Protein AF-A0A520QJ78-F1 (afdb_monomer_lite)

Structure (mmCIF, N/CA/C/O backbone):
data_AF-A0A520QJ78-F1
#
_entry.id   AF-A0A520QJ78-F1
#
loop_
_atom_site.group_PDB
_atom_site.id
_atom_site.type_symbol
_atom_site.label_atom_id
_atom_site.label_alt_id
_atom_site.label_comp_id
_atom_site.label_asym_id
_atom_site.label_entity_id
_atom_site.label_seq_id
_atom_site.pdbx_PDB_ins_code
_atom_site.Cartn_x
_atom_site.Cartn_y
_atom_site.Cartn_z
_atom_site.occupancy
_atom_site.B_iso_or_equiv
_atom_site.auth_seq_id
_atom_site.auth_comp_id
_atom_site.auth_asym_id
_atom_site.auth_atom_id
_atom_site.pdbx_PDB_model_num
ATOM 1 N N . MET A 1 1 ? -40.237 -23.560 -38.918 1.00 36.75 1 MET A N 1
ATOM 2 C CA . MET A 1 1 ? -39.916 -22.245 -39.509 1.00 36.75 1 MET A CA 1
ATOM 3 C C . MET A 1 1 ? -40.246 -21.184 -38.476 1.00 36.75 1 MET A C 1
ATOM 5 O O . MET A 1 1 ? -41.307 -21.293 -37.881 1.00 36.75 1 MET A O 1
ATOM 9 N N . ILE A 1 2 ? -39.342 -20.212 -38.318 1.00 28.98 2 ILE A N 1
ATOM 10 C CA . ILE A 1 2 ? -39.455 -18.980 -37.512 1.00 28.98 2 ILE A CA 1
ATOM 11 C C . ILE A 1 2 ? -39.058 -19.123 -36.024 1.00 28.98 2 ILE A C 1
ATOM 13 O O . ILE A 1 2 ? -39.818 -19.569 -35.174 1.00 28.98 2 ILE A O 1
ATOM 17 N N . GLU A 1 3 ? -37.779 -18.784 -35.818 1.00 28.28 3 GLU A N 1
ATOM 18 C CA . GLU A 1 3 ? -37.092 -18.083 -34.716 1.00 28.28 3 GLU A CA 1
ATOM 19 C C . GLU A 1 3 ? -37.481 -18.315 -33.246 1.00 28.28 3 GLU A C 1
ATOM 21 O O . GLU A 1 3 ? -38.513 -17.872 -32.750 1.00 28.28 3 GLU A O 1
ATOM 26 N N . ARG A 1 4 ? -36.521 -18.875 -32.494 1.00 26.67 4 ARG A N 1
ATOM 27 C CA . ARG A 1 4 ? -36.410 -18.705 -31.042 1.00 26.67 4 ARG A CA 1
ATOM 28 C C . ARG A 1 4 ? -35.629 -17.419 -30.754 1.00 26.67 4 ARG A C 1
ATOM 30 O O . ARG A 1 4 ? -34.429 -17.365 -31.000 1.00 26.67 4 ARG A O 1
ATOM 37 N N . ARG A 1 5 ? -36.300 -16.415 -30.190 1.00 30.53 5 ARG A N 1
ATOM 38 C CA . ARG A 1 5 ? -35.683 -15.349 -29.390 1.00 30.53 5 ARG A CA 1
ATOM 39 C C . ARG A 1 5 ? -36.179 -15.520 -27.960 1.00 30.53 5 ARG A C 1
ATOM 41 O O . ARG A 1 5 ? -37.375 -15.412 -27.721 1.00 30.53 5 ARG A O 1
ATOM 48 N N . SER A 1 6 ? -35.268 -15.785 -27.031 1.00 28.33 6 SER A N 1
ATOM 49 C CA . SER A 1 6 ? -35.512 -15.604 -25.603 1.00 28.33 6 SER A CA 1
ATOM 50 C C . SER A 1 6 ? -34.353 -14.794 -25.052 1.00 28.33 6 SER A C 1
ATOM 52 O O . SER A 1 6 ? -33.195 -15.160 -25.235 1.00 28.33 6 SER A O 1
ATOM 54 N N . TRP A 1 7 ? -34.700 -13.663 -24.452 1.00 25.91 7 TRP A N 1
ATOM 55 C CA . TRP A 1 7 ? -33.808 -12.769 -23.737 1.00 25.91 7 TRP A CA 1
ATOM 56 C C . TRP A 1 7 ? -33.704 -13.273 -22.301 1.00 25.91 7 TRP A C 1
ATOM 58 O O . TRP A 1 7 ? -34.734 -13.482 -21.664 1.00 25.91 7 TRP A O 1
ATOM 68 N N . VAL A 1 8 ? -32.485 -13.436 -21.795 1.00 26.31 8 VAL A N 1
ATOM 69 C CA . VAL A 1 8 ? -32.195 -13.407 -20.359 1.00 26.31 8 VAL A CA 1
ATOM 70 C C . VAL A 1 8 ? -30.942 -12.560 -20.187 1.00 26.31 8 VAL A C 1
ATOM 72 O O . VAL A 1 8 ? -29.909 -12.822 -20.798 1.00 26.31 8 VAL A O 1
ATOM 75 N N . PHE A 1 9 ? -31.116 -11.493 -19.414 1.00 27.61 9 PHE A N 1
ATOM 76 C CA . PHE A 1 9 ? -30.096 -10.576 -18.931 1.00 27.61 9 PHE A CA 1
ATOM 77 C C . PHE A 1 9 ? -29.108 -11.311 -18.025 1.00 27.61 9 PHE A C 1
ATOM 79 O O . PHE A 1 9 ? -29.516 -12.087 -17.165 1.00 27.61 9 PHE A O 1
ATOM 86 N N . GLY A 1 10 ? -27.822 -11.013 -18.186 1.00 25.02 10 GLY A N 1
ATOM 87 C CA . GLY A 1 10 ? -26.785 -11.465 -17.272 1.00 25.02 10 GLY A CA 1
ATOM 88 C C . GLY A 1 10 ? -25.401 -11.260 -17.858 1.00 25.02 10 GLY A C 1
ATOM 89 O O . GLY A 1 10 ? -24.851 -12.189 -18.436 1.00 25.02 10 GLY A O 1
ATOM 90 N N . LEU A 1 11 ? -24.837 -10.060 -17.705 1.00 24.30 11 LEU A N 1
ATOM 91 C CA . LEU A 1 11 ? -23.389 -9.926 -17.576 1.00 24.30 11 LEU A CA 1
ATOM 92 C C . LEU A 1 11 ? -23.035 -8.619 -16.858 1.00 24.30 11 LEU A C 1
ATOM 94 O O . LEU A 1 11 ? -23.183 -7.531 -17.403 1.00 24.30 11 LEU A O 1
ATOM 98 N N . VAL A 1 12 ? -22.667 -8.804 -15.591 1.00 25.50 12 VAL A N 1
ATOM 99 C CA . VAL A 1 12 ? -21.581 -8.164 -14.838 1.00 25.50 12 VAL A CA 1
ATOM 100 C C . VAL A 1 12 ? -21.182 -6.754 -15.283 1.00 25.50 12 VAL A C 1
ATOM 102 O O . VAL A 1 12 ? -20.551 -6.545 -16.317 1.00 25.50 12 VAL A O 1
ATOM 105 N N . VAL A 1 13 ? -21.485 -5.805 -14.398 1.00 26.72 13 VAL A N 1
ATOM 106 C CA . VAL A 1 13 ? -20.797 -4.521 -14.274 1.00 26.72 13 VAL A CA 1
ATOM 107 C C . VAL A 1 13 ? -19.330 -4.821 -13.965 1.00 26.72 13 VAL A C 1
ATOM 109 O O . VAL A 1 13 ? -19.003 -5.200 -12.847 1.00 26.72 13 VAL A O 1
ATOM 112 N N . ALA A 1 14 ? -18.456 -4.694 -14.960 1.00 26.34 14 ALA A N 1
ATOM 113 C CA . ALA A 1 14 ? -17.029 -4.543 -14.726 1.00 26.34 14 ALA A CA 1
ATOM 114 C C . ALA A 1 14 ? -16.722 -3.051 -14.830 1.00 26.34 14 ALA A C 1
ATOM 116 O O . ALA A 1 14 ? -16.877 -2.437 -15.888 1.00 26.34 14 ALA A O 1
ATOM 117 N N . ALA A 1 15 ? -16.373 -2.476 -13.683 1.00 25.72 15 ALA A N 1
ATOM 118 C CA . ALA A 1 15 ? -15.842 -1.137 -13.571 1.00 25.72 15 ALA A CA 1
ATOM 119 C C . ALA A 1 15 ? -14.654 -0.977 -14.528 1.00 25.72 15 ALA A C 1
ATOM 121 O O . ALA A 1 15 ? -13.772 -1.833 -14.607 1.00 25.72 15 ALA A O 1
ATOM 122 N N . PHE A 1 16 ? -14.655 0.133 -15.260 1.00 23.56 16 PHE A N 1
ATOM 123 C CA . PHE A 1 16 ? -13.482 0.632 -15.957 1.00 23.56 16 PHE A CA 1
ATOM 124 C C . PHE A 1 16 ? -12.423 0.985 -14.905 1.00 23.56 16 PHE A C 1
ATOM 126 O O . PHE A 1 16 ? -12.397 2.103 -14.398 1.00 23.56 16 PHE A O 1
ATOM 133 N N . ILE A 1 17 ? -11.557 0.030 -14.574 1.00 26.69 17 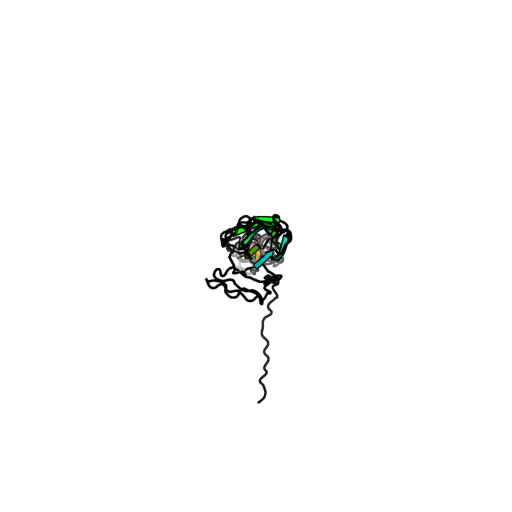ILE A N 1
ATOM 134 C CA . ILE A 1 17 ? -10.225 0.345 -14.070 1.00 26.69 17 ILE A CA 1
ATOM 135 C C . ILE A 1 17 ? -9.419 0.702 -15.311 1.00 26.69 17 ILE A C 1
ATOM 137 O O . ILE A 1 17 ? -9.192 -0.129 -16.192 1.00 26.69 17 ILE A O 1
ATOM 141 N N . ALA A 1 18 ? -9.065 1.977 -15.415 1.00 27.73 18 ALA A N 1
ATOM 142 C CA . ALA A 1 18 ? -8.103 2.457 -16.384 1.00 27.73 18 ALA A CA 1
ATOM 143 C C . ALA A 1 18 ? -6.725 1.888 -16.017 1.00 27.73 18 ALA A C 1
ATOM 145 O O . ALA A 1 18 ? -5.926 2.560 -15.376 1.00 27.73 18 ALA A O 1
ATOM 146 N N . SER A 1 19 ? -6.440 0.646 -16.417 1.00 26.83 19 SER A N 1
ATOM 147 C CA . SER A 1 19 ? -5.058 0.199 -16.540 1.00 26.83 19 SER A CA 1
ATOM 148 C C . SER A 1 19 ? -4.513 0.816 -17.823 1.00 26.83 19 SER A C 1
ATOM 150 O O . SER A 1 19 ? -4.773 0.374 -18.945 1.00 26.83 19 SER A O 1
ATOM 152 N N . ALA A 1 20 ? -3.797 1.923 -17.657 1.00 27.30 20 ALA A N 1
ATOM 153 C CA . ALA A 1 20 ? -2.951 2.472 -18.696 1.00 27.30 20 ALA A CA 1
ATOM 154 C C . ALA A 1 20 ? -1.787 1.499 -18.928 1.00 27.30 20 ALA A C 1
ATOM 156 O O . ALA A 1 20 ? -0.664 1.735 -18.509 1.00 27.30 20 ALA A O 1
ATOM 157 N N . THR A 1 21 ? -2.058 0.387 -19.607 1.00 29.70 21 THR A N 1
ATOM 158 C CA . THR A 1 21 ? -1.017 -0.274 -20.384 1.00 29.70 21 THR A CA 1
ATOM 159 C C . THR A 1 21 ? -0.762 0.630 -21.588 1.00 29.70 21 THR A C 1
ATOM 161 O O . THR A 1 21 ? -1.683 0.867 -22.377 1.00 29.70 21 THR A O 1
ATOM 164 N N . PRO A 1 22 ? 0.447 1.174 -21.798 1.00 27.56 22 PRO A N 1
ATOM 165 C CA . PRO A 1 22 ? 0.778 1.713 -23.098 1.00 27.56 22 PRO A CA 1
ATOM 166 C C . PRO A 1 22 ? 1.041 0.528 -24.037 1.00 27.56 22 PRO A C 1
ATOM 168 O O . PRO A 1 22 ? 2.168 0.267 -24.441 1.00 27.56 22 PRO A O 1
ATOM 171 N N . THR A 1 23 ? -0.008 -0.192 -24.449 1.00 36.78 23 THR A N 1
ATOM 172 C CA . THR A 1 23 ? 0.045 -0.918 -25.721 1.00 36.78 23 THR A CA 1
ATOM 173 C C . THR A 1 23 ? -0.047 0.111 -26.840 1.00 36.78 23 THR A C 1
ATOM 175 O O . THR A 1 23 ? -1.118 0.372 -27.386 1.00 36.78 23 THR A O 1
ATOM 178 N N . ALA A 1 24 ? 1.091 0.712 -27.178 1.00 23.58 24 ALA A N 1
ATOM 179 C CA . ALA A 1 24 ? 1.281 1.421 -28.433 1.00 23.58 24 ALA A CA 1
ATOM 180 C C . ALA A 1 24 ? 2.096 0.526 -29.375 1.00 23.58 24 ALA A C 1
ATOM 182 O O . ALA A 1 24 ? 3.286 0.716 -29.591 1.00 23.58 24 ALA A O 1
ATOM 183 N N . SER A 1 25 ? 1.421 -0.472 -29.943 1.00 33.56 25 SER A N 1
ATOM 184 C CA . SER A 1 25 ? 1.812 -1.063 -31.220 1.00 33.56 25 SER A CA 1
ATOM 185 C C . SER A 1 25 ? 0.994 -0.370 -32.301 1.00 33.56 25 SER A C 1
ATOM 187 O O . SER A 1 25 ? -0.231 -0.493 -32.307 1.00 33.56 25 SER A O 1
ATOM 189 N N . LEU A 1 26 ? 1.656 0.354 -33.211 1.00 21.81 26 LEU A N 1
ATOM 190 C CA . LEU A 1 26 ? 1.165 0.510 -34.578 1.00 21.81 26 LEU A CA 1
ATOM 191 C C . LEU A 1 26 ? 2.298 0.853 -35.566 1.00 21.81 26 LEU A C 1
ATOM 193 O O . LEU A 1 26 ? 2.758 1.983 -35.664 1.00 21.81 26 LEU A O 1
ATOM 197 N N . ALA A 1 27 ? 2.669 -0.185 -36.314 1.00 25.83 27 ALA A N 1
ATOM 198 C CA . ALA A 1 27 ? 2.974 -0.227 -37.743 1.00 25.83 27 ALA A CA 1
ATOM 199 C C . ALA A 1 27 ? 3.947 0.797 -38.364 1.00 25.83 27 ALA A C 1
ATOM 201 O O . ALA A 1 27 ? 3.576 1.919 -38.706 1.00 25.83 27 ALA A O 1
ATOM 202 N N . GLN A 1 28 ? 5.072 0.265 -38.850 1.00 25.53 28 GLN A N 1
ATOM 203 C CA . GLN A 1 28 ? 5.339 0.390 -40.280 1.00 25.53 28 GLN A CA 1
ATOM 204 C C . GLN A 1 28 ? 5.409 -1.005 -40.911 1.00 25.53 28 GLN A C 1
ATOM 206 O O . GLN A 1 28 ? 6.212 -1.846 -40.523 1.00 25.53 28 GLN A O 1
ATOM 211 N N . SER A 1 29 ? 4.523 -1.273 -41.872 1.00 28.12 29 SER A N 1
ATOM 212 C CA . SER A 1 29 ? 4.606 -2.454 -42.727 1.00 28.12 29 SER A CA 1
ATOM 213 C C . SER A 1 29 ? 5.701 -2.224 -43.767 1.00 28.12 29 SER A C 1
ATOM 215 O O . SER A 1 29 ? 5.441 -1.678 -44.840 1.00 28.12 29 SER A O 1
ATOM 217 N N . VAL A 1 30 ? 6.921 -2.632 -43.447 1.00 29.23 30 VAL A N 1
ATOM 218 C CA . VAL A 1 30 ? 7.934 -2.959 -44.452 1.00 29.23 30 VAL A CA 1
ATOM 219 C C . VAL A 1 30 ? 7.995 -4.487 -44.478 1.00 29.23 30 VAL A C 1
ATOM 221 O O . VAL A 1 30 ? 7.950 -5.089 -43.404 1.00 29.23 30 VAL A O 1
ATOM 224 N N . PRO A 1 31 ? 7.992 -5.149 -45.651 1.00 28.36 31 PRO A N 1
ATOM 225 C CA . PRO A 1 31 ? 8.142 -6.598 -45.694 1.00 28.36 31 PRO A CA 1
ATOM 226 C C . PRO A 1 31 ? 9.392 -6.981 -44.901 1.00 28.36 31 PRO A C 1
ATOM 228 O O . PRO A 1 31 ? 10.478 -6.483 -45.193 1.00 28.36 31 PRO A O 1
ATOM 231 N N . ALA A 1 32 ? 9.210 -7.813 -43.874 1.00 27.91 32 ALA A N 1
ATOM 232 C CA . ALA A 1 32 ? 10.300 -8.349 -43.079 1.00 27.91 32 ALA A CA 1
ATOM 233 C C . ALA A 1 32 ? 11.321 -8.987 -44.028 1.00 27.91 32 ALA A C 1
ATOM 235 O O . ALA A 1 32 ? 10.997 -9.900 -44.791 1.00 27.91 32 ALA A O 1
ATOM 236 N N . LEU A 1 33 ? 12.538 -8.453 -44.025 1.00 34.72 33 LEU A N 1
ATOM 237 C CA . LEU A 1 33 ? 13.668 -9.031 -44.733 1.00 34.72 33 LEU A CA 1
ATOM 238 C C . LEU A 1 33 ? 14.246 -10.117 -43.818 1.00 34.72 33 LEU A C 1
ATOM 240 O O . LEU A 1 33 ? 15.169 -9.861 -43.058 1.00 34.72 33 LEU A O 1
ATOM 244 N N . GLU A 1 34 ? 13.653 -11.315 -43.841 1.00 26.22 34 GLU A N 1
ATOM 245 C CA . GLU A 1 34 ? 14.169 -12.467 -43.089 1.00 26.22 34 GLU A CA 1
ATOM 246 C C . GLU A 1 34 ? 15.575 -12.833 -43.589 1.00 26.22 34 GLU A C 1
ATOM 248 O O . GLU A 1 34 ? 15.762 -13.189 -44.758 1.00 26.22 34 GLU A O 1
ATOM 253 N N . ARG A 1 35 ? 16.572 -12.797 -42.697 1.00 30.31 35 ARG A N 1
ATOM 254 C CA . ARG A 1 35 ? 17.915 -13.307 -42.981 1.00 30.31 35 ARG A CA 1
ATOM 255 C C . ARG A 1 35 ? 18.032 -14.737 -42.464 1.00 30.31 35 ARG A C 1
ATOM 257 O O . ARG A 1 35 ? 18.569 -14.992 -41.391 1.00 30.31 35 ARG A O 1
ATOM 264 N N . THR A 1 36 ? 17.604 -15.719 -43.256 1.00 26.70 36 THR A N 1
ATOM 265 C CA . THR A 1 36 ? 18.068 -17.095 -43.018 1.00 26.70 36 THR A CA 1
ATOM 266 C C . THR A 1 36 ? 19.574 -17.119 -43.271 1.00 26.70 36 THR A C 1
ATOM 268 O O . THR A 1 36 ? 20.000 -16.688 -44.335 1.00 26.70 36 THR A O 1
ATOM 271 N N . ALA A 1 37 ? 20.379 -17.572 -42.304 1.00 29.97 37 ALA A N 1
ATOM 272 C CA . ALA A 1 37 ? 21.846 -17.612 -42.355 1.00 29.97 37 ALA A CA 1
ATOM 273 C C . ALA A 1 37 ? 22.409 -17.931 -43.763 1.00 29.97 37 ALA A C 1
ATOM 275 O O . ALA A 1 37 ? 22.485 -19.088 -44.176 1.00 29.97 37 ALA A O 1
ATOM 276 N N . GLY A 1 38 ? 22.776 -16.886 -44.509 1.00 34.12 38 GLY A N 1
ATOM 277 C CA . GLY A 1 38 ? 23.138 -16.972 -45.921 1.00 34.12 38 GLY A CA 1
ATOM 278 C C . GLY A 1 38 ? 22.863 -15.655 -46.650 1.00 34.12 38 GLY A C 1
ATOM 279 O O . GLY A 1 38 ? 21.941 -14.928 -46.306 1.00 34.12 38 GLY A O 1
ATOM 280 N N . ALA A 1 39 ? 23.716 -15.342 -47.623 1.00 35.62 39 ALA A N 1
ATOM 281 C CA . ALA A 1 39 ? 23.692 -14.165 -48.493 1.00 35.62 39 ALA A CA 1
ATOM 282 C C . ALA A 1 39 ? 22.291 -13.594 -48.803 1.00 35.62 39 ALA A C 1
ATOM 284 O O . ALA A 1 39 ? 21.414 -14.310 -49.286 1.00 35.62 39 ALA A O 1
ATOM 285 N N . CYS A 1 40 ? 22.111 -12.284 -48.614 1.00 37.31 40 CYS A N 1
ATOM 286 C CA . CYS A 1 40 ? 20.869 -11.591 -48.941 1.00 37.31 40 CYS A CA 1
ATOM 287 C C . CYS A 1 40 ? 20.747 -11.438 -50.471 1.00 37.31 40 CYS A C 1
ATOM 289 O O . CYS A 1 40 ? 21.434 -10.628 -51.080 1.00 37.31 40 CYS A O 1
ATOM 291 N N . THR A 1 41 ? 19.917 -12.257 -51.125 1.00 36.88 41 THR A N 1
ATOM 292 C CA . THR A 1 41 ? 19.794 -12.294 -52.601 1.00 36.88 41 THR A CA 1
ATOM 293 C C . THR A 1 41 ? 18.647 -11.449 -53.174 1.00 36.88 41 THR A C 1
ATOM 295 O O . THR A 1 41 ? 18.482 -11.409 -54.391 1.00 36.88 41 THR A O 1
ATOM 298 N N . SER A 1 42 ? 17.842 -10.778 -52.340 1.00 39.81 42 SER A N 1
ATOM 299 C CA . SER A 1 42 ? 16.621 -10.070 -52.779 1.00 39.81 42 SER A CA 1
ATOM 300 C C . SER A 1 42 ? 16.361 -8.721 -52.095 1.00 39.81 42 SER A C 1
ATOM 302 O O . SER A 1 42 ? 15.248 -8.211 -52.149 1.00 39.81 42 SER A O 1
ATOM 304 N N . CYS A 1 43 ? 17.370 -8.123 -51.465 1.00 44.50 43 CYS A N 1
ATOM 305 C CA . CYS A 1 43 ? 17.266 -6.842 -50.749 1.00 44.50 43 CYS A CA 1
ATOM 306 C C . CYS A 1 43 ? 17.461 -5.601 -51.650 1.00 44.50 43 CYS A C 1
ATOM 308 O O . CYS A 1 43 ? 17.522 -4.477 -51.158 1.00 44.50 43 CYS A O 1
ATOM 310 N N . ALA A 1 44 ? 17.554 -5.779 -52.972 1.00 42.19 44 ALA A N 1
ATOM 311 C CA . ALA A 1 44 ? 17.692 -4.679 -53.920 1.00 42.19 44 ALA A CA 1
ATOM 312 C C . ALA A 1 44 ? 16.303 -4.138 -54.340 1.00 42.19 44 ALA A C 1
ATOM 314 O O . ALA A 1 44 ? 15.481 -4.924 -54.815 1.00 42.19 44 ALA A O 1
ATOM 315 N N . PRO A 1 45 ? 16.027 -2.825 -54.202 1.00 43.09 45 PRO A N 1
ATOM 316 C CA . PRO A 1 45 ? 14.811 -2.205 -54.732 1.00 43.09 45 PRO A CA 1
ATOM 317 C C . PRO A 1 45 ? 14.682 -2.385 -56.253 1.00 43.09 45 PRO A C 1
ATOM 319 O O . PRO A 1 45 ? 15.687 -2.574 -56.943 1.00 43.09 45 PRO A O 1
ATOM 322 N N . ASP A 1 46 ? 13.468 -2.244 -56.799 1.00 41.34 46 ASP A N 1
ATOM 323 C CA . ASP A 1 46 ? 13.236 -2.273 -58.251 1.00 41.34 46 ASP A CA 1
ATOM 324 C C . ASP A 1 46 ? 14.194 -1.307 -58.980 1.00 41.34 46 ASP A C 1
ATOM 326 O O . ASP A 1 46 ? 14.165 -0.092 -58.774 1.00 41.34 46 ASP A O 1
ATOM 330 N N . GLY A 1 47 ? 15.071 -1.856 -59.831 1.00 41.66 47 GLY A N 1
ATOM 331 C CA . GLY A 1 47 ? 16.105 -1.104 -60.558 1.00 41.66 47 GLY A CA 1
ATOM 332 C C . GLY A 1 47 ? 17.526 -1.173 -59.975 1.00 41.66 47 GLY A C 1
ATOM 333 O O . GLY A 1 47 ? 18.428 -0.554 -60.542 1.00 41.66 47 GLY A O 1
ATOM 334 N N . TRP A 1 48 ? 17.746 -1.933 -58.899 1.00 43.12 48 TRP A N 1
ATOM 335 C CA . TRP A 1 48 ? 19.058 -2.180 -58.288 1.00 43.12 48 TRP A CA 1
ATOM 336 C C . TRP A 1 48 ? 19.450 -3.663 -58.409 1.00 43.12 48 TRP A C 1
ATOM 338 O O . TRP A 1 48 ? 18.593 -4.544 -58.423 1.00 43.12 48 TRP A O 1
ATOM 348 N N . THR A 1 49 ? 20.748 -3.965 -58.509 1.00 47.28 49 THR A N 1
ATOM 349 C CA . THR A 1 49 ? 21.259 -5.338 -58.690 1.00 47.28 49 THR A CA 1
ATOM 350 C C . THR A 1 49 ? 22.348 -5.682 -57.686 1.00 47.28 49 THR A C 1
ATOM 352 O O . THR A 1 49 ? 23.279 -4.903 -57.509 1.00 47.28 49 THR A O 1
ATOM 355 N N . ILE A 1 50 ? 22.284 -6.875 -57.095 1.00 47.50 50 ILE A N 1
ATOM 356 C CA . ILE A 1 50 ? 23.328 -7.411 -56.211 1.00 47.50 50 ILE A CA 1
ATOM 357 C C . ILE A 1 50 ? 24.475 -7.976 -57.069 1.00 47.50 50 ILE A C 1
ATOM 359 O O . ILE A 1 50 ? 24.252 -8.809 -57.948 1.00 47.50 50 ILE A O 1
ATOM 363 N N . SER A 1 51 ? 25.702 -7.507 -56.857 1.00 40.00 51 SER A N 1
ATOM 364 C CA . SER A 1 51 ? 26.893 -7.828 -57.648 1.00 40.00 51 SER A CA 1
ATOM 365 C C . SER A 1 51 ? 27.611 -9.059 -57.088 1.00 40.00 51 SER A C 1
ATOM 367 O O . SER A 1 51 ? 28.418 -8.966 -56.174 1.00 40.00 51 SER A O 1
ATOM 369 N N . THR A 1 52 ? 27.418 -10.225 -57.695 1.00 40.66 52 THR A N 1
ATOM 370 C CA . THR A 1 52 ? 28.233 -11.421 -57.404 1.00 40.66 52 THR A CA 1
ATOM 371 C C . THR A 1 52 ? 29.711 -11.212 -57.799 1.00 40.66 52 THR A C 1
ATOM 373 O O . THR A 1 52 ? 29.949 -10.608 -58.848 1.00 40.66 52 THR A O 1
ATOM 376 N N . PRO A 1 53 ? 30.715 -11.740 -57.062 1.00 39.78 53 PRO A N 1
ATOM 377 C CA . PRO A 1 53 ? 30.627 -12.827 -56.083 1.00 39.78 53 PRO A CA 1
ATOM 378 C C . PRO A 1 53 ? 30.490 -12.378 -54.622 1.00 39.78 53 PRO A C 1
ATOM 380 O O . PRO A 1 53 ? 30.392 -13.245 -53.762 1.00 39.78 53 PRO A O 1
ATOM 383 N N . SER A 1 54 ? 30.476 -11.072 -54.339 1.00 37.56 54 SER A N 1
ATOM 384 C CA . SER A 1 54 ? 30.187 -10.576 -52.993 1.00 37.56 54 SER A CA 1
ATOM 385 C C . SER A 1 54 ? 28.702 -10.201 -52.910 1.00 37.56 54 SER A C 1
ATOM 387 O O . SER A 1 54 ? 28.303 -9.220 -53.532 1.00 37.56 54 SER A O 1
ATOM 389 N N . PRO A 1 55 ? 27.854 -10.960 -52.195 1.00 39.34 55 PRO A N 1
ATOM 390 C CA . PRO A 1 55 ? 26.422 -10.663 -52.067 1.00 39.34 55 PRO A CA 1
ATOM 391 C C . PRO A 1 55 ? 26.117 -9.307 -51.400 1.00 39.34 55 PRO A C 1
ATOM 393 O O . PRO A 1 55 ? 24.953 -8.942 -51.273 1.00 39.34 55 PRO A O 1
ATOM 396 N N . ASP A 1 56 ? 27.151 -8.544 -51.044 1.00 39.72 56 ASP A N 1
ATOM 397 C CA . ASP A 1 56 ? 27.073 -7.315 -50.265 1.00 39.72 56 ASP A CA 1
ATOM 398 C C . ASP A 1 56 ? 27.222 -6.040 -51.122 1.00 39.72 56 ASP A C 1
ATOM 400 O O . ASP A 1 56 ? 27.198 -4.923 -50.607 1.00 39.72 56 ASP A O 1
ATOM 404 N N . VAL A 1 57 ? 27.353 -6.168 -52.450 1.00 37.47 57 VAL A N 1
ATOM 405 C CA . VAL A 1 57 ? 27.452 -5.019 -53.368 1.00 37.47 57 VAL A CA 1
ATOM 406 C C . VAL A 1 57 ? 26.115 -4.791 -54.073 1.00 37.47 57 VAL A C 1
ATOM 408 O O . VAL A 1 57 ? 25.799 -5.488 -55.031 1.00 37.47 57 VAL A O 1
ATOM 411 N N . ILE A 1 58 ? 25.334 -3.791 -53.661 1.00 39.44 58 ILE A N 1
ATOM 412 C CA . ILE A 1 58 ? 24.111 -3.379 -54.372 1.00 39.44 58 ILE A CA 1
ATOM 413 C C . ILE A 1 58 ? 24.448 -2.230 -55.336 1.00 39.44 58 ILE A C 1
ATOM 415 O O . ILE A 1 58 ? 24.869 -1.150 -54.930 1.00 39.44 58 ILE A O 1
ATOM 419 N N . VAL A 1 59 ? 24.289 -2.476 -56.638 1.00 37.47 59 VAL A N 1
ATOM 420 C CA . VAL A 1 59 ? 24.601 -1.550 -57.735 1.00 37.47 59 VAL A CA 1
ATOM 421 C C . VAL A 1 59 ? 23.307 -0.957 -58.290 1.00 37.47 59 VAL A C 1
ATOM 423 O O . VAL A 1 59 ? 22.438 -1.689 -58.758 1.00 37.47 59 VAL A O 1
ATOM 426 N N . GLY A 1 60 ? 23.189 0.369 -58.289 1.00 37.62 60 GLY A N 1
ATOM 427 C CA . GLY A 1 60 ? 22.080 1.092 -58.910 1.00 37.62 60 GLY A CA 1
ATOM 428 C C . GLY A 1 60 ? 22.336 2.598 -58.964 1.00 37.62 60 GLY A C 1
ATOM 429 O O . GLY A 1 60 ? 23.283 3.102 -58.366 1.00 37.62 60 GLY A O 1
ATOM 430 N N . ASN A 1 61 ? 21.512 3.315 -59.731 1.00 35.09 61 ASN A N 1
ATOM 431 C CA . ASN A 1 61 ? 21.593 4.767 -59.900 1.00 35.09 61 ASN A CA 1
ATOM 432 C C . ASN A 1 61 ? 20.290 5.411 -59.397 1.00 35.09 61 ASN A C 1
ATOM 434 O O . ASN A 1 61 ? 19.263 5.302 -60.065 1.00 35.09 61 ASN A O 1
ATOM 438 N N . GLY A 1 62 ? 20.329 6.109 -58.256 1.00 36.22 62 GLY A N 1
ATOM 439 C CA . GLY A 1 62 ? 19.197 6.896 -57.746 1.00 36.22 62 GLY A CA 1
ATOM 440 C C . GLY A 1 62 ? 19.223 7.128 -56.225 1.00 36.22 62 GLY A C 1
ATOM 441 O O . GLY A 1 62 ? 20.030 6.515 -55.532 1.00 36.22 62 GLY A O 1
ATOM 442 N N . PRO A 1 63 ? 18.376 8.028 -55.689 1.00 37.91 63 PRO A N 1
ATOM 443 C CA . PRO A 1 63 ? 18.158 8.163 -54.248 1.00 37.91 63 PRO A CA 1
ATOM 444 C C . PRO A 1 63 ? 17.373 6.958 -53.697 1.00 37.91 63 PRO A C 1
ATOM 446 O O . PRO A 1 63 ? 16.392 6.531 -54.304 1.00 37.91 63 PRO A O 1
ATOM 449 N N . TRP A 1 64 ? 17.797 6.422 -52.549 1.00 41.12 64 TRP A N 1
ATOM 450 C CA . TRP A 1 64 ? 17.102 5.330 -51.858 1.00 41.12 64 TRP A CA 1
ATOM 451 C C . TRP A 1 64 ? 15.738 5.815 -51.329 1.00 41.12 64 TRP A C 1
ATOM 453 O O . TRP A 1 64 ? 15.676 6.914 -50.768 1.00 41.12 64 TRP A O 1
ATOM 463 N N . PRO A 1 65 ? 14.639 5.055 -51.487 1.00 41.06 65 PRO A N 1
ATOM 464 C CA . PRO A 1 65 ? 13.357 5.420 -50.896 1.00 41.06 65 PRO A CA 1
ATOM 465 C C . PRO A 1 65 ? 13.446 5.234 -49.374 1.00 41.06 65 PRO A C 1
ATOM 467 O O . PRO A 1 65 ? 13.520 4.113 -48.882 1.00 41.06 65 PRO A O 1
ATOM 470 N N . GLY A 1 66 ? 13.518 6.338 -48.628 1.00 37.72 66 GLY A N 1
ATOM 471 C CA . GLY A 1 66 ? 13.584 6.314 -47.165 1.00 37.72 66 GLY A CA 1
ATOM 472 C C . GLY A 1 66 ? 12.374 5.613 -46.534 1.00 37.72 66 GLY A C 1
ATOM 473 O O . GLY A 1 66 ? 11.243 5.799 -46.980 1.00 37.72 66 GLY A O 1
ATOM 474 N N . GLY A 1 67 ? 12.628 4.816 -45.493 1.00 37.03 67 GLY A N 1
ATOM 475 C CA . GLY A 1 67 ? 11.619 4.250 -44.588 1.00 37.03 67 GLY A CA 1
ATOM 476 C C . GLY A 1 67 ? 11.571 5.009 -43.256 1.00 37.03 67 GLY A C 1
ATOM 477 O O . GLY A 1 67 ? 12.490 5.767 -42.940 1.00 37.03 67 GLY A O 1
ATOM 478 N N . THR A 1 68 ? 10.501 4.829 -42.479 1.00 34.56 68 THR A N 1
ATOM 479 C CA . THR A 1 68 ? 10.342 5.412 -41.135 1.00 34.56 68 THR A CA 1
ATOM 480 C C . THR A 1 68 ? 10.654 4.344 -40.093 1.00 34.56 68 THR A C 1
ATOM 482 O O . THR A 1 68 ? 9.961 3.340 -39.997 1.00 34.56 68 THR A O 1
ATOM 485 N N . TRP A 1 69 ? 11.683 4.559 -39.283 1.00 38.56 69 TRP A N 1
ATOM 486 C CA . TRP A 1 69 ? 12.114 3.573 -38.294 1.00 38.56 69 TRP A CA 1
ATOM 487 C C . TRP A 1 69 ? 11.597 3.941 -36.907 1.00 38.56 69 TRP A C 1
ATOM 489 O O . TRP A 1 69 ? 11.748 5.083 -36.468 1.00 38.56 69 TRP A O 1
ATOM 499 N N . VAL A 1 70 ? 10.999 2.966 -36.223 1.00 36.28 70 VAL A N 1
ATOM 500 C CA . VAL A 1 70 ? 10.660 3.051 -34.799 1.00 36.28 70 VAL A CA 1
ATOM 501 C C . VAL A 1 70 ? 11.653 2.165 -34.059 1.00 36.28 70 VAL A C 1
ATOM 503 O O . VAL A 1 70 ? 11.682 0.958 -34.286 1.00 36.28 70 VAL A O 1
ATOM 506 N N . VAL A 1 71 ? 12.482 2.768 -33.207 1.00 40.22 71 VAL A N 1
ATOM 507 C CA . VAL A 1 71 ? 13.352 2.028 -32.287 1.00 40.22 71 VAL A CA 1
ATOM 508 C C . VAL A 1 71 ? 12.523 1.755 -31.039 1.00 40.22 71 VAL A C 1
ATOM 510 O O . VAL A 1 71 ? 12.239 2.676 -30.274 1.00 40.22 71 VAL A O 1
ATOM 513 N N . SER A 1 72 ? 12.078 0.512 -30.872 1.00 42.09 72 SER A N 1
ATOM 514 C CA . SER A 1 72 ? 11.344 0.068 -29.688 1.00 42.09 72 SER A CA 1
ATOM 515 C C . SER A 1 72 ? 12.088 -1.083 -29.022 1.00 42.09 72 SER A C 1
ATOM 517 O O . SER A 1 72 ? 11.825 -2.243 -29.331 1.00 42.09 72 SER A O 1
ATOM 519 N N . ASP A 1 73 ? 13.010 -0.763 -28.124 1.00 44.03 73 ASP A N 1
ATOM 520 C CA . ASP A 1 73 ? 13.208 -1.574 -26.926 1.00 44.03 73 ASP A CA 1
ATOM 521 C C . ASP A 1 73 ? 13.968 -0.759 -25.877 1.00 44.03 73 ASP A C 1
ATOM 523 O O . ASP A 1 73 ? 14.973 -0.125 -26.193 1.00 44.03 73 ASP A O 1
ATOM 527 N N . LEU A 1 74 ? 13.455 -0.751 -24.650 1.00 46.84 74 LEU A N 1
ATOM 528 C CA . LEU A 1 74 ? 14.195 -0.330 -23.458 1.00 46.84 74 LEU A CA 1
ATOM 529 C C . LEU A 1 74 ? 14.732 -1.554 -22.698 1.00 46.84 74 LEU A C 1
ATOM 531 O O . LEU A 1 74 ? 15.580 -1.389 -21.826 1.00 46.84 74 LEU A O 1
ATOM 535 N N . ALA A 1 75 ? 14.313 -2.770 -23.077 1.00 39.78 75 ALA A N 1
ATOM 536 C CA . ALA A 1 75 ? 14.628 -4.017 -22.398 1.00 39.78 75 ALA A CA 1
ATOM 537 C C . ALA A 1 75 ? 15.262 -5.033 -23.369 1.00 39.78 75 ALA A C 1
ATOM 539 O O . ALA A 1 75 ? 14.602 -5.867 -23.977 1.00 39.78 75 ALA A O 1
ATOM 540 N N . GLY A 1 76 ? 16.588 -4.947 -23.492 1.00 44.12 76 GLY A N 1
ATOM 541 C CA . GLY A 1 76 ? 17.486 -6.072 -23.781 1.00 44.12 76 GLY A CA 1
ATOM 542 C C . GLY A 1 76 ? 17.112 -7.056 -24.899 1.00 44.12 76 GLY A C 1
ATOM 543 O O . GLY A 1 76 ? 16.528 -8.108 -24.652 1.00 44.12 76 GLY A O 1
ATOM 544 N N . GLY A 1 77 ? 17.648 -6.830 -26.099 1.00 34.25 77 GLY A N 1
ATOM 545 C CA . GLY A 1 77 ? 17.887 -7.902 -27.068 1.00 34.25 77 GLY A CA 1
ATOM 546 C C . GLY A 1 77 ? 18.081 -7.401 -28.501 1.00 34.25 77 GLY A C 1
ATOM 547 O O . GLY A 1 77 ? 17.389 -6.467 -28.904 1.00 34.25 77 GLY A O 1
ATOM 548 N N . PRO A 1 78 ? 18.986 -8.008 -29.296 1.00 34.00 78 PRO A N 1
ATOM 549 C CA . PRO A 1 78 ? 19.096 -7.699 -30.717 1.00 34.00 78 PRO A CA 1
ATOM 550 C C . PRO A 1 78 ? 17.805 -8.141 -31.414 1.00 34.00 78 PRO A C 1
ATOM 552 O O . PRO A 1 78 ? 17.426 -9.315 -31.353 1.00 34.00 78 PRO A O 1
ATOM 555 N N . ARG A 1 79 ? 17.112 -7.212 -32.072 1.00 41.41 79 ARG A N 1
ATOM 556 C CA . ARG A 1 79 ? 16.005 -7.540 -32.978 1.00 41.41 79 ARG A CA 1
ATOM 557 C C . ARG A 1 79 ? 16.516 -7.436 -34.405 1.00 41.41 79 ARG A C 1
ATOM 559 O O . ARG A 1 79 ? 17.234 -6.503 -34.739 1.00 41.41 79 ARG A O 1
ATOM 566 N N . GLU A 1 80 ? 16.138 -8.401 -35.241 1.00 38.69 80 GLU A N 1
ATOM 567 C CA . GLU A 1 80 ? 16.431 -8.386 -36.677 1.00 38.69 80 GLU A CA 1
ATOM 568 C C . GLU A 1 80 ? 15.826 -7.124 -37.317 1.00 38.69 80 GLU A C 1
ATOM 570 O O . GLU A 1 80 ? 14.624 -7.043 -37.583 1.00 38.69 80 GLU A O 1
ATOM 575 N N . GLY A 1 81 ? 16.670 -6.111 -37.513 1.00 43.34 81 GLY A N 1
ATOM 576 C CA . GLY A 1 81 ? 16.377 -4.924 -38.300 1.00 43.34 81 GLY A CA 1
ATOM 577 C C . GLY A 1 81 ? 16.490 -5.220 -39.793 1.00 43.34 81 GLY A C 1
ATOM 578 O O . GLY A 1 81 ? 17.070 -6.217 -40.216 1.00 43.34 81 GLY A O 1
ATOM 579 N N . SER A 1 82 ? 15.904 -4.357 -40.624 1.00 43.06 82 SER A N 1
ATOM 580 C CA . SER A 1 82 ? 16.213 -4.379 -42.056 1.00 43.06 82 SER A CA 1
ATOM 581 C C . SER A 1 82 ? 17.446 -3.511 -42.306 1.00 43.06 82 SER A C 1
ATOM 583 O O . SER A 1 82 ? 17.553 -2.413 -41.769 1.00 43.06 82 SER A O 1
ATOM 585 N N . THR A 1 83 ? 18.377 -3.981 -43.132 1.00 46.72 83 THR A N 1
ATOM 586 C CA . THR A 1 83 ? 19.623 -3.253 -43.380 1.00 46.72 83 THR A CA 1
ATOM 587 C C . THR A 1 83 ? 19.355 -1.923 -44.101 1.00 46.72 83 THR A C 1
ATOM 589 O O . THR A 1 83 ? 18.835 -1.884 -45.221 1.00 46.72 83 THR A O 1
ATOM 592 N N . LEU A 1 84 ? 19.726 -0.813 -43.467 1.00 53.97 84 LEU A N 1
ATOM 593 C CA . LEU A 1 84 ? 19.658 0.536 -44.012 1.00 53.97 84 LEU A CA 1
ATOM 594 C C . LEU A 1 84 ? 20.868 0.810 -44.898 1.00 53.97 84 LEU A C 1
ATOM 596 O O . LEU A 1 84 ? 22.002 0.718 -44.440 1.00 53.97 84 LEU A O 1
ATOM 600 N N . LEU A 1 85 ? 20.622 1.244 -46.134 1.00 53.78 85 LEU A N 1
ATOM 601 C CA . LEU A 1 85 ? 21.662 1.571 -47.098 1.00 53.78 85 LEU A CA 1
ATOM 602 C C . LEU A 1 85 ? 21.800 3.093 -47.309 1.00 53.78 85 LEU A C 1
ATOM 604 O O . LEU A 1 85 ? 20.862 3.759 -47.746 1.00 53.78 85 LEU A O 1
ATOM 608 N N . MET A 1 86 ? 22.990 3.649 -47.057 1.00 57.91 86 MET A N 1
ATOM 609 C CA . MET A 1 86 ? 23.297 5.075 -47.219 1.00 57.91 86 MET A CA 1
ATOM 610 C C . MET A 1 86 ? 24.370 5.311 -48.297 1.00 57.91 86 MET A C 1
ATOM 612 O O . MET A 1 86 ? 25.420 4.673 -48.285 1.00 57.91 86 MET A O 1
ATOM 616 N N . THR A 1 87 ? 24.139 6.247 -49.231 1.00 55.25 87 THR A N 1
ATOM 617 C CA . THR A 1 87 ? 25.075 6.557 -50.336 1.00 55.25 87 THR A CA 1
ATOM 618 C C . THR A 1 87 ? 25.418 8.041 -50.406 1.00 55.25 87 THR A C 1
ATOM 620 O O . THR A 1 87 ? 24.537 8.905 -50.386 1.00 55.25 87 THR A O 1
ATOM 623 N N . LEU A 1 88 ? 26.706 8.349 -50.582 1.00 52.72 88 LEU A N 1
ATOM 624 C CA . LEU A 1 88 ? 27.186 9.713 -50.779 1.00 52.72 88 LEU 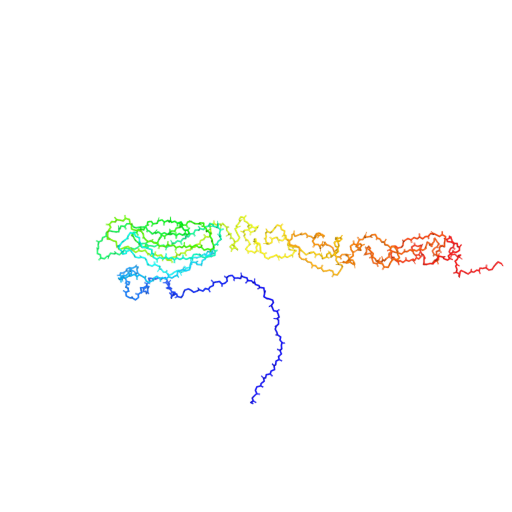A CA 1
ATOM 625 C C . LEU A 1 88 ? 27.374 10.034 -52.273 1.00 52.72 88 LEU A C 1
ATOM 627 O O . LEU A 1 88 ? 28.408 9.732 -52.858 1.00 52.72 88 LEU A O 1
ATOM 631 N N . ALA A 1 89 ? 26.395 10.688 -52.905 1.00 47.56 89 ALA A N 1
ATOM 632 C CA . ALA A 1 89 ? 26.581 11.276 -54.236 1.00 47.56 89 ALA A CA 1
ATOM 633 C C . ALA A 1 89 ? 27.089 12.721 -54.093 1.00 47.56 89 ALA A C 1
ATOM 635 O O . ALA A 1 89 ? 26.299 13.584 -53.719 1.00 47.56 89 ALA A O 1
ATOM 636 N N . GLY A 1 90 ? 28.380 12.970 -54.342 1.00 49.56 90 GLY A N 1
ATOM 637 C CA . GLY A 1 90 ? 29.025 14.294 -54.451 1.00 49.56 90 GLY A CA 1
ATOM 638 C C . GLY A 1 90 ? 28.430 15.440 -53.609 1.00 49.56 90 GLY A C 1
ATOM 639 O O . GLY A 1 90 ? 27.521 16.132 -54.065 1.00 49.56 90 GLY A O 1
ATOM 640 N N . GLY A 1 91 ? 28.966 15.667 -52.407 1.00 50.19 91 GLY A N 1
ATOM 641 C CA . GLY A 1 91 ? 28.561 16.740 -51.488 1.00 50.19 91 GLY A CA 1
ATOM 642 C C . GLY A 1 91 ? 28.969 16.424 -50.044 1.00 50.19 91 GLY A C 1
ATOM 643 O O . GLY A 1 91 ? 29.101 15.259 -49.697 1.00 50.19 91 GLY A O 1
ATOM 644 N N . SER A 1 92 ? 29.193 17.449 -49.213 1.00 55.12 92 SER A N 1
ATOM 645 C CA . SER A 1 92 ? 29.928 17.320 -47.941 1.00 55.12 92 SER A CA 1
ATOM 646 C C . SER A 1 92 ? 29.247 16.501 -46.828 1.00 55.12 92 SER A C 1
ATOM 648 O O . SER A 1 92 ? 29.957 15.992 -45.965 1.00 55.12 92 SER A O 1
ATOM 650 N N . ILE A 1 93 ? 27.913 16.365 -46.817 1.00 54.00 93 ILE A N 1
ATOM 651 C CA . ILE A 1 93 ? 27.138 15.509 -45.890 1.00 54.00 93 ILE A CA 1
ATOM 652 C C . ILE A 1 93 ? 25.831 15.104 -46.594 1.00 54.00 93 ILE A C 1
ATOM 654 O O . ILE A 1 93 ? 25.216 15.941 -47.262 1.00 54.00 93 ILE A O 1
ATOM 658 N N . ARG A 1 94 ? 25.379 13.853 -46.434 1.00 63.28 94 ARG A N 1
ATOM 659 C CA . ARG A 1 94 ? 23.993 13.450 -46.741 1.00 63.28 94 ARG A CA 1
ATOM 660 C C . ARG A 1 94 ? 23.336 12.864 -45.492 1.00 63.28 94 ARG A C 1
ATOM 662 O O . ARG A 1 94 ? 23.798 11.856 -44.961 1.00 63.28 94 ARG A O 1
ATOM 669 N N . GLU A 1 95 ? 22.274 13.520 -45.032 1.00 57.78 95 GLU A N 1
ATOM 670 C CA . GLU A 1 95 ? 21.350 12.996 -44.021 1.00 57.78 95 GLU A CA 1
ATOM 671 C C . GLU A 1 95 ? 20.500 11.911 -44.681 1.00 57.78 95 GLU A C 1
ATOM 673 O O . GLU A 1 95 ? 19.901 12.163 -45.730 1.00 57.78 95 GLU A O 1
ATOM 678 N N . ALA A 1 96 ? 20.497 10.699 -44.124 1.00 63.94 96 ALA A N 1
ATOM 679 C CA . ALA A 1 96 ? 19.804 9.579 -44.758 1.00 63.94 96 ALA A CA 1
ATOM 680 C C . ALA A 1 96 ? 18.610 9.076 -43.948 1.00 63.94 96 ALA A C 1
ATOM 682 O O . ALA A 1 96 ? 17.640 8.628 -44.554 1.00 63.94 96 ALA A O 1
ATOM 683 N N . VAL A 1 97 ? 18.648 9.162 -42.610 1.00 62.03 97 VAL A N 1
ATOM 684 C CA . VAL A 1 97 ? 17.558 8.671 -41.754 1.00 62.03 97 VAL A CA 1
ATOM 685 C C . VAL A 1 97 ? 17.350 9.557 -40.541 1.00 62.03 97 VAL A C 1
ATOM 687 O O . VAL A 1 97 ? 18.304 9.951 -39.874 1.00 62.03 97 VAL A O 1
ATOM 690 N N . THR A 1 98 ? 16.076 9.809 -40.245 1.00 66.25 98 THR A N 1
ATOM 691 C CA . THR A 1 98 ? 15.608 10.313 -38.959 1.00 66.25 98 THR A CA 1
ATOM 692 C C . THR A 1 98 ? 14.691 9.261 -38.348 1.00 66.25 98 THR A C 1
ATOM 694 O O . THR A 1 98 ? 13.704 8.866 -38.969 1.00 66.25 98 THR A O 1
ATOM 697 N N . ALA A 1 99 ? 15.031 8.802 -37.151 1.00 68.94 99 ALA A N 1
ATOM 698 C CA . ALA A 1 99 ? 14.202 7.934 -36.328 1.00 68.94 99 ALA A CA 1
ATOM 699 C C . ALA A 1 99 ? 13.870 8.648 -35.013 1.00 68.94 99 ALA A C 1
ATOM 701 O O . ALA A 1 99 ? 14.516 9.635 -34.648 1.00 68.94 99 ALA A O 1
ATOM 702 N N . THR A 1 100 ? 12.869 8.141 -34.303 1.00 70.06 100 THR A N 1
ATOM 703 C CA . THR A 1 100 ? 12.489 8.652 -32.985 1.00 70.06 100 THR A CA 1
ATOM 704 C C . THR A 1 100 ? 12.504 7.500 -31.995 1.00 70.06 100 THR A C 1
ATOM 706 O O . THR A 1 100 ? 11.833 6.493 -32.210 1.00 70.06 100 THR A O 1
ATOM 709 N N . ILE A 1 101 ? 13.263 7.661 -30.915 1.00 72.50 101 ILE A N 1
ATOM 710 C CA . ILE A 1 101 ? 13.195 6.815 -29.726 1.00 72.50 101 ILE A CA 1
ATOM 711 C C . ILE A 1 101 ? 12.015 7.309 -28.895 1.00 72.50 101 ILE A C 1
ATOM 713 O O . ILE A 1 101 ? 11.847 8.519 -28.724 1.00 72.50 101 ILE A O 1
ATOM 717 N N . THR A 1 102 ? 11.211 6.392 -28.374 1.00 73.00 102 THR A N 1
ATOM 718 C CA . THR A 1 102 ? 10.064 6.683 -27.504 1.00 73.00 102 THR A CA 1
ATOM 719 C C . THR A 1 102 ? 10.189 5.931 -26.185 1.00 73.00 102 THR A C 1
ATOM 721 O O . THR A 1 102 ? 10.866 4.911 -26.135 1.00 73.00 102 THR A O 1
ATOM 724 N N . GLY A 1 103 ? 9.503 6.399 -25.142 1.00 68.38 103 GLY A N 1
ATOM 725 C CA . GLY A 1 103 ? 9.479 5.729 -23.834 1.00 68.38 103 GLY A CA 1
ATOM 726 C C . GLY A 1 103 ? 10.647 6.100 -22.921 1.00 68.38 103 GLY A C 1
ATOM 727 O O . GLY A 1 103 ? 10.869 5.440 -21.919 1.00 68.38 103 GLY A O 1
ATOM 728 N N . LEU A 1 104 ? 11.401 7.148 -23.253 1.00 73.81 104 LEU A N 1
ATOM 729 C CA . LEU A 1 104 ? 12.514 7.597 -22.420 1.00 73.81 104 LEU A CA 1
ATOM 730 C C . LEU A 1 104 ? 12.011 8.258 -21.130 1.00 73.81 104 LEU A C 1
ATOM 732 O O . LEU A 1 104 ? 10.971 8.919 -21.119 1.00 73.81 104 LEU A O 1
ATOM 736 N N . THR A 1 105 ? 12.798 8.164 -20.067 1.00 77.19 105 THR A N 1
ATOM 737 C CA . THR A 1 105 ? 12.567 8.905 -18.827 1.00 77.19 105 THR A CA 1
ATOM 738 C C . THR A 1 105 ? 13.334 10.225 -18.897 1.00 77.19 105 THR A C 1
ATOM 740 O O . THR A 1 105 ? 14.549 10.203 -19.112 1.00 77.19 105 THR A O 1
ATOM 743 N N . PRO A 1 106 ? 12.684 11.396 -18.738 1.00 83.56 106 PRO A N 1
ATOM 744 C CA . PRO A 1 106 ? 13.383 12.679 -18.716 1.00 83.56 106 PRO A CA 1
ATOM 745 C C . PRO A 1 106 ? 14.482 12.699 -17.642 1.00 83.56 106 PRO A C 1
ATOM 747 O O . PRO A 1 106 ? 14.231 12.382 -16.485 1.00 83.56 106 PRO A O 1
ATOM 750 N N . GLY A 1 107 ? 15.704 13.070 -18.024 1.00 80.38 107 GLY A N 1
ATOM 751 C CA . GLY A 1 107 ? 16.891 13.021 -17.163 1.00 80.38 107 GLY A CA 1
ATOM 752 C C . GLY A 1 107 ? 17.599 11.660 -17.117 1.00 80.38 107 GLY A C 1
ATOM 753 O O . GLY A 1 107 ? 18.720 11.592 -16.617 1.00 80.38 107 GLY A O 1
ATOM 754 N N . GLY A 1 108 ? 17.000 10.603 -17.675 1.00 78.81 108 GLY A N 1
ATOM 755 C CA . GLY A 1 108 ? 17.600 9.272 -17.763 1.00 78.81 108 GLY A CA 1
ATOM 756 C C . GLY A 1 108 ? 18.846 9.248 -18.653 1.00 78.81 108 GLY A C 1
ATOM 757 O O . GLY A 1 108 ? 18.940 9.997 -19.633 1.00 78.81 108 GLY A O 1
ATOM 758 N N . SER A 1 109 ? 19.806 8.388 -18.302 1.00 83.81 109 SER A N 1
ATOM 759 C CA . SER A 1 109 ? 21.049 8.178 -19.055 1.00 83.81 109 SER A CA 1
ATOM 760 C C . SER A 1 109 ? 20.980 6.878 -19.849 1.00 83.81 109 SER A C 1
ATOM 762 O O . SER A 1 109 ? 20.623 5.828 -19.315 1.00 83.81 109 SER A O 1
ATOM 764 N N . TYR A 1 110 ? 21.312 6.971 -21.132 1.00 83.69 110 TYR A N 1
ATOM 765 C CA . TYR A 1 110 ? 21.136 5.906 -22.109 1.00 83.69 110 TYR A CA 1
ATOM 766 C C . TYR A 1 110 ? 22.354 5.801 -23.025 1.00 83.69 110 TYR A C 1
ATOM 768 O O . TYR A 1 110 ? 23.091 6.769 -23.223 1.00 83.69 110 TYR A O 1
ATOM 776 N N . GLU A 1 111 ? 22.515 4.643 -23.648 1.00 86.44 111 GLU A N 1
ATOM 777 C CA . GLU A 1 111 ? 23.441 4.404 -24.750 1.00 86.44 111 GLU A CA 1
ATOM 778 C C . GLU A 1 111 ? 22.654 3.973 -25.989 1.00 86.44 111 GLU A C 1
ATOM 780 O O . GLU A 1 111 ? 21.833 3.058 -25.929 1.00 86.44 111 GLU A O 1
ATOM 785 N N . LEU A 1 112 ? 22.885 4.661 -27.110 1.00 84.19 112 LEU A N 1
ATOM 786 C CA . LEU A 1 112 ? 22.446 4.232 -28.437 1.00 84.19 112 LEU A CA 1
ATOM 787 C C . LEU A 1 112 ? 23.580 3.433 -29.081 1.00 84.19 112 LEU A C 1
ATOM 789 O O . LEU A 1 112 ? 24.662 3.983 -29.295 1.00 84.19 112 LEU A O 1
ATOM 793 N N . SER A 1 113 ? 23.301 2.191 -29.451 1.00 81.00 113 SER A N 1
ATOM 794 C CA . SER A 1 113 ? 24.227 1.306 -30.150 1.00 81.00 113 SER A CA 1
ATOM 795 C C . SER A 1 113 ? 23.745 1.092 -31.581 1.00 81.00 113 SER A C 1
ATOM 797 O O . SER A 1 113 ? 22.597 0.712 -31.813 1.00 81.00 113 SER A O 1
ATOM 799 N N . VAL A 1 114 ? 24.614 1.360 -32.555 1.00 79.12 114 VAL A N 1
ATOM 800 C CA . VAL A 1 114 ? 24.339 1.148 -33.982 1.00 79.12 114 VAL A CA 1
ATOM 801 C C . VAL A 1 114 ? 25.383 0.208 -34.562 1.00 79.12 114 VAL A C 1
ATOM 803 O O . VAL A 1 114 ? 26.571 0.535 -34.592 1.00 79.12 114 VAL A O 1
ATOM 806 N N . TYR A 1 115 ? 24.945 -0.943 -35.059 1.00 74.75 115 TYR A N 1
ATOM 807 C CA . TYR A 1 115 ? 25.804 -1.899 -35.745 1.00 74.75 115 TYR A CA 1
ATOM 808 C C . TYR A 1 115 ? 25.883 -1.535 -37.230 1.00 74.75 115 TYR A C 1
ATOM 810 O O . TYR A 1 115 ? 24.866 -1.513 -37.930 1.00 74.75 115 TYR A O 1
ATOM 818 N N . TYR A 1 116 ? 27.082 -1.207 -37.713 1.00 75.44 116 TYR A N 1
ATOM 819 C CA . TYR A 1 116 ? 27.296 -0.678 -39.059 1.00 75.44 116 TYR A CA 1
ATOM 820 C C . TYR A 1 116 ? 28.509 -1.298 -39.760 1.00 75.44 116 TYR A C 1
ATOM 822 O O . TYR A 1 116 ? 29.443 -1.791 -39.130 1.00 75.44 116 TYR A O 1
ATOM 830 N N . GLN A 1 117 ? 28.513 -1.232 -41.087 1.00 72.06 117 GLN A N 1
ATOM 831 C CA . GLN A 1 117 ? 29.640 -1.606 -41.939 1.00 72.06 117 GLN A CA 1
ATOM 832 C C . GLN A 1 117 ? 29.841 -0.562 -43.044 1.00 72.06 117 GLN A C 1
ATOM 834 O O . GLN A 1 117 ? 28.879 -0.029 -43.605 1.00 72.06 117 GLN A O 1
ATOM 839 N N . GLY A 1 118 ? 31.096 -0.268 -43.383 1.00 66.00 118 GLY A N 1
ATOM 840 C CA . GLY A 1 118 ? 31.434 0.537 -44.560 1.00 66.00 118 GLY A CA 1
ATOM 841 C C . GLY A 1 118 ? 31.620 -0.354 -45.788 1.00 66.00 118 GLY A C 1
ATOM 842 O O . GLY A 1 118 ? 32.234 -1.407 -45.683 1.00 66.00 118 GLY A O 1
ATOM 843 N N . ALA A 1 119 ? 31.155 0.059 -46.969 1.00 53.25 119 ALA A N 1
ATOM 844 C CA . ALA A 1 119 ? 31.484 -0.619 -48.224 1.00 53.25 119 ALA A CA 1
ATOM 845 C C . ALA A 1 119 ? 32.057 0.319 -49.291 1.00 53.25 119 ALA A C 1
ATOM 847 O O . ALA A 1 119 ? 31.885 1.542 -49.286 1.00 53.25 119 ALA A O 1
ATOM 848 N N . THR A 1 120 ? 32.752 -0.303 -50.244 1.00 50.44 120 THR A N 1
ATOM 849 C CA . THR A 1 120 ? 33.429 0.361 -51.361 1.00 50.44 120 THR A CA 1
ATOM 850 C C . THR A 1 120 ? 32.582 0.242 -52.633 1.00 50.44 120 THR A C 1
ATOM 852 O O . THR A 1 120 ? 32.400 -0.868 -53.128 1.00 50.44 120 THR A O 1
ATOM 855 N N . LEU A 1 121 ? 32.128 1.354 -53.233 1.00 45.03 121 LEU A N 1
ATOM 856 C CA . LEU A 1 121 ? 31.681 1.344 -54.635 1.00 45.03 121 LEU A CA 1
ATOM 857 C C . LEU A 1 121 ? 32.883 1.661 -55.533 1.00 45.03 121 LEU A C 1
ATOM 859 O O . LEU A 1 121 ? 33.274 2.813 -55.706 1.00 45.03 121 LEU A O 1
ATOM 863 N N . SER A 1 122 ? 33.470 0.634 -56.147 1.00 42.72 122 SER A N 1
ATOM 864 C CA . SER A 1 122 ? 34.402 0.830 -57.261 1.00 42.72 122 SER A CA 1
ATOM 865 C C . SER A 1 122 ? 33.608 0.909 -58.564 1.00 42.72 122 SER A C 1
ATOM 867 O O . SER A 1 122 ? 33.249 -0.130 -59.115 1.00 42.72 122 SER A O 1
ATOM 869 N N . SER A 1 123 ? 33.402 2.103 -59.128 1.00 45.88 123 SER A N 1
ATOM 870 C CA . SER A 1 123 ? 32.987 2.192 -60.539 1.00 45.88 123 SER A CA 1
ATOM 871 C C . SER A 1 123 ? 34.155 1.971 -61.513 1.00 45.88 123 SER A C 1
ATOM 873 O O . SER A 1 123 ? 33.917 1.618 -62.661 1.00 45.88 123 SER A O 1
ATOM 875 N N . SER A 1 124 ? 35.408 2.124 -61.065 1.00 46.56 124 SER A N 1
ATOM 876 C CA . SER A 1 124 ? 36.641 1.745 -61.781 1.00 46.56 124 SER A CA 1
ATOM 877 C C . SER A 1 124 ? 37.853 2.240 -60.980 1.00 46.56 124 SER A C 1
ATOM 879 O O . SER A 1 124 ? 38.081 3.443 -60.954 1.00 46.56 124 SER A O 1
ATOM 881 N N . ALA A 1 125 ? 38.597 1.337 -60.330 1.00 48.22 125 ALA A N 1
ATOM 882 C CA . ALA A 1 125 ? 39.913 1.549 -59.699 1.00 48.22 125 ALA A CA 1
ATOM 883 C C . ALA A 1 125 ? 40.159 2.931 -59.038 1.00 48.22 125 ALA A C 1
ATOM 885 O O . ALA A 1 125 ? 40.646 3.860 -59.678 1.00 48.22 125 ALA A O 1
ATOM 886 N N . GLY A 1 126 ? 39.930 3.043 -57.728 1.00 47.66 126 GLY A N 1
ATOM 887 C CA . GLY A 1 126 ? 40.334 4.217 -56.952 1.00 47.66 126 GLY A CA 1
ATOM 888 C C . GLY A 1 126 ? 40.271 3.941 -55.456 1.00 47.66 126 GLY A C 1
ATOM 889 O O . GLY A 1 126 ? 39.273 3.430 -54.965 1.00 47.66 126 GLY A O 1
ATOM 890 N N . THR A 1 127 ? 41.369 4.217 -54.761 1.00 49.44 127 THR A N 1
ATOM 891 C CA . THR A 1 127 ? 41.581 4.075 -53.312 1.00 49.44 127 THR A CA 1
ATOM 892 C C . THR A 1 127 ? 40.407 4.591 -52.481 1.00 49.44 127 THR A C 1
ATOM 894 O O . THR A 1 127 ? 39.939 5.705 -52.706 1.00 49.44 127 THR A O 1
ATOM 897 N N . TYR A 1 128 ? 39.992 3.801 -51.487 1.00 49.91 128 TYR A N 1
ATOM 898 C CA . TYR A 1 128 ? 39.093 4.244 -50.425 1.00 49.91 128 TYR A CA 1
ATOM 899 C C . TYR A 1 128 ? 39.642 5.517 -49.780 1.00 49.91 128 TYR A C 1
ATOM 901 O O . TYR A 1 128 ? 40.824 5.579 -49.433 1.00 49.91 128 TYR A O 1
ATOM 909 N N . VAL A 1 129 ? 38.792 6.525 -49.622 1.00 52.06 129 VAL A N 1
ATOM 910 C CA . VAL A 1 129 ? 39.109 7.692 -48.806 1.00 52.06 129 VAL A CA 1
ATOM 911 C C . VAL A 1 129 ? 38.150 7.668 -47.627 1.00 52.06 129 VAL A C 1
ATOM 913 O O . VAL A 1 129 ? 36.940 7.578 -47.816 1.00 52.06 129 VAL A O 1
ATOM 916 N N . ASN A 1 130 ? 38.714 7.688 -46.421 1.00 55.25 130 ASN A N 1
ATOM 917 C CA . ASN A 1 130 ? 37.975 7.594 -45.167 1.00 55.25 130 ASN A CA 1
ATOM 918 C C . ASN A 1 130 ? 36.874 8.665 -45.095 1.00 55.25 130 ASN A C 1
ATOM 920 O O . ASN A 1 130 ? 37.152 9.850 -45.289 1.00 55.25 130 ASN A O 1
ATOM 924 N N . GLY A 1 131 ? 35.647 8.237 -44.802 1.00 64.88 131 GLY A N 1
ATOM 925 C CA . GLY A 1 131 ? 34.559 9.095 -44.333 1.00 64.88 131 GLY A CA 1
ATOM 926 C C . GLY A 1 131 ? 34.169 8.720 -42.905 1.00 64.88 131 GLY A C 1
ATOM 927 O O . GLY A 1 131 ? 34.581 7.671 -42.402 1.00 64.88 131 GLY A O 1
ATOM 928 N N . ASP A 1 132 ? 33.341 9.543 -42.272 1.00 76.94 132 ASP A N 1
ATOM 929 C CA . ASP A 1 132 ? 32.813 9.236 -40.941 1.00 76.94 132 ASP A CA 1
ATOM 930 C C . ASP A 1 132 ? 31.343 8.824 -41.049 1.00 76.94 132 ASP A C 1
ATOM 932 O O . ASP A 1 132 ? 30.533 9.510 -41.686 1.00 76.94 132 ASP A O 1
ATOM 936 N N . PHE A 1 133 ? 30.999 7.703 -40.417 1.00 80.56 133 PHE A N 1
ATOM 937 C CA . PHE A 1 133 ? 29.629 7.391 -40.054 1.00 80.56 133 PHE A CA 1
ATOM 938 C C . PHE A 1 133 ? 29.270 8.246 -38.844 1.00 80.56 133 PHE A C 1
ATOM 940 O O . PHE A 1 133 ? 29.874 8.131 -37.781 1.00 80.56 133 PHE A O 1
ATOM 947 N N . ARG A 1 134 ? 28.314 9.149 -39.026 1.00 84.56 134 ARG A N 1
ATOM 948 C CA . ARG A 1 134 ? 27.905 10.109 -38.012 1.00 84.56 134 ARG A CA 1
ATOM 949 C C . ARG A 1 134 ? 26.567 9.700 -37.427 1.00 84.56 134 ARG A C 1
ATOM 951 O O . ARG A 1 134 ? 25.572 9.604 -38.151 1.00 84.56 134 ARG A O 1
ATOM 958 N N . VAL A 1 135 ? 26.548 9.564 -36.109 1.00 87.06 135 VAL A N 1
ATOM 959 C CA . VAL A 1 135 ? 25.348 9.304 -35.318 1.00 87.06 135 VAL A CA 1
ATOM 960 C C . VAL A 1 135 ? 25.058 10.539 -34.479 1.00 87.06 135 VAL A C 1
ATOM 962 O O . VAL A 1 135 ? 25.913 10.996 -33.718 1.00 87.06 135 VAL A O 1
ATOM 965 N N . THR A 1 136 ? 23.851 11.078 -34.606 1.00 88.38 136 THR A N 1
ATOM 966 C CA . THR A 1 136 ? 23.346 12.133 -33.728 1.00 88.38 136 THR A CA 1
ATOM 967 C C . THR A 1 136 ? 22.119 11.625 -32.984 1.00 88.38 136 THR A C 1
ATOM 969 O O . THR A 1 136 ? 21.149 11.231 -33.618 1.00 88.38 136 THR A O 1
ATOM 972 N N . VAL A 1 137 ? 22.127 11.663 -31.653 1.00 88.62 137 VAL A N 1
ATOM 973 C CA . VAL A 1 137 ? 20.996 11.268 -30.802 1.00 88.62 137 VAL A CA 1
ATOM 974 C C . VAL A 1 137 ? 20.760 12.312 -29.722 1.00 88.62 137 VAL A C 1
ATOM 976 O O . VAL A 1 137 ? 21.699 12.743 -29.059 1.00 88.62 137 VAL A O 1
ATOM 979 N N . ALA A 1 138 ? 19.516 12.776 -29.584 1.00 87.06 138 ALA A N 1
ATOM 980 C CA . ALA A 1 138 ? 19.135 13.813 -28.614 1.00 87.06 138 ALA A CA 1
ATOM 981 C C . ALA A 1 138 ? 20.025 15.085 -28.656 1.00 87.06 138 ALA A C 1
ATOM 983 O O . ALA A 1 138 ? 20.192 15.776 -27.655 1.00 87.06 138 ALA A O 1
ATOM 984 N N . GLY A 1 139 ? 20.615 15.401 -29.817 1.00 87.06 139 GLY A N 1
ATOM 985 C CA . GLY A 1 139 ? 21.559 16.514 -29.996 1.00 87.06 139 GLY A CA 1
ATOM 986 C C . GLY A 1 139 ? 23.036 16.172 -29.742 1.00 87.06 139 GLY A C 1
ATOM 987 O O . GLY A 1 139 ? 23.908 16.920 -30.189 1.00 87.06 139 GLY A O 1
ATOM 988 N N . THR A 1 140 ? 23.347 15.033 -29.121 1.00 90.69 140 THR A N 1
ATOM 989 C CA . THR A 1 140 ? 24.714 14.502 -29.008 1.00 90.69 140 THR A CA 1
ATOM 990 C C . THR A 1 140 ? 25.151 13.934 -30.348 1.00 90.69 140 THR A C 1
ATOM 992 O O . THR A 1 140 ? 24.430 13.135 -30.929 1.00 90.69 140 THR A O 1
ATOM 995 N N . THR A 1 141 ? 26.320 14.330 -30.854 1.00 91.38 141 THR A N 1
ATOM 996 C CA . THR A 1 141 ? 26.853 13.854 -32.142 1.00 91.38 141 THR A CA 1
ATOM 997 C C . THR A 1 141 ? 28.194 13.163 -31.946 1.00 91.38 141 THR A C 1
ATOM 999 O O . THR A 1 141 ? 29.082 13.731 -31.310 1.00 91.38 141 THR A O 1
ATOM 1002 N N . ALA A 1 142 ? 28.349 11.982 -32.540 1.00 91.44 142 ALA A N 1
ATOM 1003 C CA . ALA A 1 142 ? 29.596 11.232 -32.584 1.00 91.44 142 ALA A CA 1
ATOM 1004 C C . ALA A 1 142 ? 29.916 10.801 -34.022 1.00 91.44 142 ALA A C 1
ATOM 1006 O O . ALA A 1 142 ? 29.026 10.424 -34.787 1.00 91.44 142 ALA A O 1
ATOM 1007 N N . ASP A 1 143 ? 31.198 10.879 -34.369 1.00 87.38 143 ASP A N 1
ATOM 1008 C CA . ASP A 1 143 ? 31.744 10.498 -35.670 1.00 87.38 143 ASP A CA 1
ATOM 1009 C C . ASP A 1 143 ? 32.564 9.215 -35.507 1.00 87.38 143 ASP A C 1
ATOM 1011 O O . ASP A 1 143 ? 33.481 9.156 -34.684 1.00 87.38 143 ASP A O 1
ATOM 1015 N N . PHE A 1 144 ? 32.240 8.198 -36.301 1.00 85.38 144 PHE A N 1
ATOM 1016 C CA . PHE A 1 144 ? 32.906 6.904 -36.299 1.00 85.38 144 PHE A CA 1
ATOM 1017 C C . PHE A 1 144 ? 33.600 6.684 -37.645 1.00 85.38 144 PHE A C 1
ATOM 1019 O O . PHE A 1 144 ? 32.936 6.700 -38.685 1.00 85.38 144 PHE A O 1
ATOM 1026 N N . PRO A 1 145 ? 34.928 6.485 -37.666 1.00 78.25 145 PRO A N 1
ATOM 1027 C CA . PRO A 1 145 ? 35.654 6.336 -38.914 1.00 78.25 145 PRO A CA 1
ATOM 1028 C C . PRO A 1 145 ? 35.224 5.049 -39.612 1.00 78.25 145 PRO A C 1
ATOM 1030 O O . PRO A 1 145 ? 35.247 3.962 -39.038 1.00 78.25 145 PRO A O 1
ATOM 1033 N N . THR A 1 146 ? 34.877 5.167 -40.884 1.00 70.44 146 THR A N 1
ATOM 1034 C CA . THR A 1 146 ? 34.578 4.007 -41.723 1.00 70.44 146 THR A CA 1
ATOM 1035 C C . THR A 1 146 ? 35.871 3.495 -42.355 1.00 70.44 146 THR A C 1
ATOM 1037 O O . THR A 1 146 ? 36.722 4.287 -42.770 1.00 70.44 146 THR A O 1
ATOM 1040 N N . SER A 1 147 ? 36.028 2.176 -42.461 1.00 64.12 147 SER A N 1
ATOM 1041 C CA . SER A 1 147 ? 37.152 1.551 -43.166 1.00 64.12 147 SER A CA 1
ATOM 1042 C C . SER A 1 147 ? 36.656 0.720 -44.347 1.00 64.12 147 SER A C 1
ATOM 1044 O O . SER A 1 147 ? 35.515 0.265 -44.358 1.00 64.12 147 SER A O 1
ATOM 1046 N N . SER A 1 148 ? 37.502 0.534 -45.361 1.00 59.69 148 SER A N 1
ATOM 1047 C CA . SER A 1 148 ? 37.193 -0.372 -46.467 1.00 59.69 148 SER A CA 1
ATOM 1048 C C . SER A 1 148 ? 37.239 -1.829 -45.995 1.00 59.69 148 SER A C 1
ATOM 1050 O O . SER A 1 148 ? 38.318 -2.304 -45.633 1.00 59.69 148 SER A O 1
ATOM 1052 N N . GLY A 1 149 ? 36.119 -2.549 -46.069 1.00 56.72 149 GLY A N 1
ATOM 1053 C CA . GLY A 1 149 ? 36.070 -4.000 -45.869 1.00 56.72 149 GLY A CA 1
ATOM 1054 C C . GLY A 1 149 ? 34.742 -4.483 -45.288 1.00 56.72 149 GLY A C 1
ATOM 1055 O O . GLY A 1 149 ? 33.967 -3.690 -44.775 1.00 56.72 149 GLY A O 1
ATOM 1056 N N . ASP A 1 150 ? 34.516 -5.794 -45.321 1.00 57.41 150 ASP A N 1
ATOM 1057 C CA . ASP A 1 150 ? 33.249 -6.430 -44.912 1.00 57.41 150 ASP A CA 1
ATOM 1058 C C . ASP A 1 150 ? 33.140 -6.634 -43.380 1.00 57.41 150 ASP A C 1
ATOM 1060 O O . ASP A 1 150 ? 32.471 -7.549 -42.898 1.00 57.41 150 ASP A O 1
ATOM 1064 N N . ALA A 1 151 ? 33.870 -5.836 -42.591 1.00 66.31 151 ALA A N 1
ATOM 1065 C CA . ALA A 1 151 ? 33.892 -5.949 -41.136 1.00 66.31 151 ALA A CA 1
ATOM 1066 C C . ALA A 1 151 ? 32.843 -5.027 -40.508 1.00 66.31 151 ALA A C 1
ATOM 1068 O O . ALA A 1 151 ? 32.873 -3.810 -40.695 1.00 66.31 151 ALA A O 1
ATOM 1069 N N . TRP A 1 152 ? 31.960 -5.614 -39.706 1.00 71.81 152 TRP A N 1
ATOM 1070 C CA . TRP A 1 152 ? 31.011 -4.865 -38.895 1.00 71.81 152 TRP A CA 1
ATOM 1071 C C . TRP A 1 152 ? 31.696 -4.208 -37.696 1.00 71.81 152 TRP A C 1
ATOM 1073 O O . TRP A 1 152 ? 32.621 -4.759 -37.098 1.00 71.81 152 TRP A O 1
ATOM 1083 N N . SER A 1 153 ? 31.233 -3.013 -37.357 1.00 81.00 153 SER A N 1
ATOM 1084 C CA . SER A 1 153 ? 31.657 -2.215 -36.212 1.00 81.00 153 SER A CA 1
ATOM 1085 C C . SER A 1 153 ? 30.431 -1.722 -35.448 1.00 81.00 153 SER A C 1
ATOM 1087 O O . SER A 1 153 ? 29.359 -1.552 -36.022 1.00 81.00 153 SER A O 1
ATOM 1089 N N . GLU A 1 154 ? 30.594 -1.466 -34.155 1.00 83.81 154 GLU A N 1
ATOM 1090 C CA . GLU A 1 154 ? 29.540 -0.915 -33.306 1.00 83.81 154 GLU A CA 1
ATOM 1091 C C . GLU A 1 154 ? 29.847 0.548 -32.971 1.00 83.81 154 GLU A C 1
ATOM 1093 O O . GLU A 1 154 ? 30.951 0.890 -32.539 1.00 83.81 154 GLU A O 1
ATOM 1098 N N . ALA A 1 155 ? 28.874 1.421 -33.212 1.00 85.56 155 ALA A N 1
ATOM 1099 C CA . ALA A 1 155 ? 28.894 2.823 -32.834 1.00 85.56 155 ALA A CA 1
ATOM 1100 C C . ALA A 1 155 ? 28.053 3.007 -31.569 1.00 85.56 155 ALA A C 1
ATOM 1102 O O . ALA A 1 155 ? 26.833 2.886 -31.632 1.00 85.56 155 ALA A O 1
ATOM 1103 N N . VAL A 1 156 ? 28.698 3.319 -30.442 1.00 87.94 156 VAL A N 1
ATOM 1104 C CA . VAL A 1 156 ? 28.028 3.556 -29.154 1.00 87.94 156 VAL A CA 1
ATOM 1105 C C . VAL A 1 156 ? 28.048 5.047 -28.835 1.00 87.94 156 VAL A C 1
ATOM 1107 O O . VAL A 1 156 ? 29.118 5.658 -28.762 1.00 87.94 156 VAL A O 1
ATOM 1110 N N . VAL A 1 157 ? 26.869 5.642 -28.658 1.00 90.31 157 VAL A N 1
ATOM 1111 C CA . VAL A 1 157 ? 26.708 7.061 -28.323 1.00 90.31 157 VAL A CA 1
ATOM 1112 C C . VAL A 1 157 ? 25.913 7.203 -27.026 1.00 90.31 157 VAL A C 1
ATOM 1114 O O . VAL A 1 157 ? 24.704 6.953 -27.033 1.00 90.31 157 VAL A O 1
ATOM 1117 N N . PRO A 1 158 ? 26.544 7.639 -25.921 1.00 90.19 158 PRO A N 1
ATOM 1118 C CA . PRO A 1 158 ? 25.820 7.946 -24.699 1.00 90.19 158 PRO A CA 1
ATOM 1119 C C . PRO A 1 158 ? 25.023 9.245 -24.860 1.00 90.19 158 PRO A C 1
ATOM 1121 O O . PRO A 1 158 ? 25.492 10.217 -25.464 1.00 90.19 158 PRO A O 1
ATOM 1124 N N . PHE A 1 159 ? 23.821 9.289 -24.293 1.00 89.50 159 PHE A N 1
ATOM 1125 C CA . PHE A 1 159 ? 22.992 10.488 -24.266 1.00 89.50 159 PHE A CA 1
ATOM 1126 C C . PHE A 1 159 ? 22.106 10.545 -23.020 1.00 89.50 159 PHE A C 1
ATOM 1128 O O . PHE A 1 159 ? 21.768 9.532 -22.415 1.00 89.50 159 PHE A O 1
ATOM 1135 N N . THR A 1 160 ? 21.708 11.761 -22.652 1.00 89.06 160 THR A N 1
ATOM 1136 C CA . THR A 1 160 ? 20.717 12.004 -21.600 1.00 89.06 160 THR A CA 1
ATOM 1137 C C . THR A 1 160 ? 19.407 12.417 -22.253 1.00 89.06 160 THR A C 1
ATOM 1139 O O . THR A 1 160 ? 19.386 13.325 -23.090 1.00 89.06 160 THR A O 1
ATOM 1142 N N . ALA A 1 161 ? 18.308 11.764 -21.889 1.00 85.25 161 ALA A N 1
ATOM 1143 C CA . ALA A 1 161 ? 17.002 12.085 -22.442 1.00 85.25 161 ALA A CA 1
ATOM 1144 C C . ALA A 1 161 ? 16.492 13.423 -21.885 1.00 85.25 161 ALA A C 1
ATOM 1146 O O . ALA A 1 161 ? 16.389 13.612 -20.676 1.00 85.25 161 ALA A O 1
ATOM 1147 N N . SER A 1 162 ? 16.140 14.368 -22.758 1.00 88.06 162 SER A N 1
ATOM 1148 C CA . SER A 1 162 ? 15.538 15.651 -22.354 1.00 88.06 162 SER A CA 1
ATOM 1149 C C . SER A 1 162 ? 14.011 15.594 -22.219 1.00 88.06 162 SER A C 1
ATOM 1151 O O . SER A 1 162 ? 13.396 16.537 -21.726 1.00 88.06 162 SER A O 1
ATOM 1153 N N . GLY A 1 163 ? 13.395 14.497 -22.655 1.00 85.88 163 GLY A N 1
ATOM 1154 C CA . GLY A 1 163 ? 11.957 14.262 -22.637 1.00 85.88 163 GLY A CA 1
ATOM 1155 C C . GLY A 1 163 ? 11.651 12.788 -22.894 1.00 85.88 163 GLY A C 1
ATOM 1156 O O . GLY A 1 163 ? 12.559 11.964 -22.931 1.00 85.88 163 GLY A O 1
ATOM 1157 N N . THR A 1 164 ? 10.379 12.463 -23.123 1.00 79.62 164 THR A N 1
ATOM 1158 C CA . THR A 1 164 ? 9.932 11.073 -23.338 1.00 79.62 164 THR A CA 1
ATOM 1159 C C . THR A 1 164 ? 10.260 10.501 -24.715 1.00 79.62 164 THR A C 1
ATOM 1161 O O . THR A 1 164 ? 10.028 9.321 -24.989 1.00 79.62 164 THR A O 1
ATOM 1164 N N . THR A 1 165 ? 10.815 11.333 -25.594 1.00 79.31 165 THR A N 1
ATOM 1165 C CA . THR A 1 165 ? 11.238 10.961 -26.941 1.00 79.31 165 THR A CA 1
ATOM 1166 C C . THR A 1 165 ? 12.567 11.616 -27.297 1.00 79.31 165 THR A C 1
ATOM 1168 O O . THR A 1 165 ? 12.810 12.751 -26.884 1.00 79.31 165 THR A O 1
ATOM 1171 N N . ALA A 1 166 ? 13.376 10.966 -28.132 1.00 79.56 166 ALA A N 1
ATOM 1172 C CA . ALA A 1 166 ? 14.607 11.537 -28.681 1.00 79.56 166 ALA A CA 1
ATOM 1173 C C . ALA A 1 166 ? 14.716 11.282 -30.187 1.00 79.56 166 ALA A C 1
ATOM 1175 O O . ALA A 1 166 ? 14.390 10.197 -30.660 1.00 79.56 166 ALA A O 1
ATOM 1176 N N . SER A 1 167 ? 15.200 12.265 -30.947 1.00 82.12 167 SER A N 1
ATOM 1177 C CA . SER A 1 167 ? 15.512 12.071 -32.363 1.00 82.12 167 SER A CA 1
ATOM 1178 C C . SER A 1 167 ? 16.867 11.389 -32.534 1.00 82.12 167 SER A C 1
ATOM 1180 O O . SER A 1 167 ? 17.828 11.706 -31.830 1.00 82.12 167 SER A O 1
ATOM 1182 N N . VAL A 1 168 ? 16.934 10.482 -33.504 1.00 82.56 168 VAL A N 1
ATOM 1183 C CA . VAL A 1 168 ? 18.154 9.826 -33.976 1.00 82.56 168 VAL A CA 1
ATOM 1184 C C . VAL A 1 168 ? 18.345 10.194 -35.436 1.00 82.56 168 VAL A C 1
ATOM 1186 O O . VAL A 1 168 ? 17.431 10.038 -36.244 1.00 82.56 168 VAL A O 1
ATOM 1189 N N . ILE A 1 169 ? 19.528 10.687 -35.780 1.00 81.88 169 ILE A N 1
ATOM 1190 C CA . ILE A 1 169 ? 19.913 11.045 -37.139 1.00 81.88 169 ILE A CA 1
ATOM 1191 C C . ILE A 1 169 ? 21.173 10.266 -37.492 1.00 81.88 169 ILE A C 1
ATOM 1193 O O . ILE A 1 169 ? 22.202 10.400 -36.829 1.00 81.88 169 ILE A O 1
ATOM 1197 N N . LEU A 1 170 ? 21.089 9.477 -38.560 1.00 79.31 170 LEU A N 1
ATOM 1198 C CA . LEU A 1 170 ? 22.228 8.769 -39.136 1.00 79.31 170 LEU A CA 1
ATOM 1199 C C . LEU A 1 170 ? 22.645 9.471 -40.430 1.00 79.31 170 LEU A C 1
ATOM 1201 O O . LEU A 1 170 ? 21.815 9.751 -41.307 1.00 79.31 170 LEU A O 1
ATOM 1205 N N . SER A 1 171 ? 23.935 9.784 -40.554 1.00 76.38 171 SER A N 1
ATOM 1206 C CA . SER A 1 171 ? 24.491 10.479 -41.720 1.00 76.38 171 SER A CA 1
ATOM 1207 C C . SER A 1 171 ? 25.905 10.000 -42.056 1.00 76.38 171 SER A C 1
ATOM 1209 O O . SER A 1 171 ? 26.584 9.390 -41.236 1.00 76.38 171 SER A O 1
ATOM 1211 N N . ILE A 1 172 ? 26.343 10.255 -43.289 1.00 73.69 172 ILE A N 1
ATOM 1212 C CA . ILE A 1 172 ? 27.735 10.042 -43.706 1.00 73.69 172 ILE A CA 1
ATOM 1213 C C . ILE A 1 172 ? 28.356 11.410 -43.976 1.00 73.69 172 ILE A C 1
ATOM 1215 O O . ILE A 1 172 ? 27.753 12.244 -44.666 1.00 73.69 172 ILE A O 1
ATOM 1219 N N . ARG A 1 173 ? 29.572 11.623 -43.467 1.00 71.88 173 ARG A N 1
ATOM 1220 C CA . ARG A 1 173 ? 30.349 12.847 -43.674 1.00 71.88 173 ARG A CA 1
ATOM 1221 C C . ARG A 1 173 ? 31.548 12.619 -44.596 1.00 71.88 173 ARG A C 1
ATOM 1223 O O . ARG A 1 173 ? 32.323 11.685 -44.405 1.00 71.88 173 ARG A O 1
ATOM 1230 N N . ASP A 1 174 ? 31.711 13.527 -45.559 1.00 65.12 174 ASP A N 1
ATOM 1231 C CA . ASP A 1 174 ? 32.867 13.602 -46.459 1.00 65.12 174 ASP A CA 1
ATOM 1232 C C . ASP A 1 174 ? 34.028 14.374 -45.799 1.00 65.12 174 ASP A C 1
ATOM 1234 O O . ASP A 1 174 ? 33.835 15.494 -45.310 1.00 65.12 174 ASP A O 1
ATOM 1238 N N . LEU A 1 175 ? 35.236 13.800 -45.812 1.00 62.28 175 LEU A N 1
ATOM 1239 C CA . LEU A 1 175 ? 36.469 14.424 -45.309 1.00 62.28 175 LEU A CA 1
ATOM 1240 C C . LEU A 1 175 ? 37.352 15.058 -46.411 1.00 62.28 175 LEU A C 1
ATOM 1242 O O . LEU A 1 175 ? 38.405 15.614 -46.101 1.00 62.28 175 LEU A O 1
ATOM 1246 N N . GLY A 1 176 ? 36.903 15.081 -47.674 1.00 53.69 176 GLY A N 1
ATOM 1247 C CA . GLY A 1 176 ? 37.247 16.150 -48.618 1.00 53.69 176 GLY A CA 1
ATOM 1248 C C . GLY A 1 176 ? 38.336 15.897 -49.667 1.00 53.69 176 GLY A C 1
ATOM 1249 O O . GLY A 1 176 ? 39.161 16.781 -49.884 1.00 53.69 176 GLY A O 1
ATOM 1250 N N . THR A 1 177 ? 38.330 14.784 -50.406 1.00 52.94 177 THR A N 1
ATOM 1251 C CA . THR A 1 177 ? 39.247 14.625 -51.567 1.00 52.94 177 THR A CA 1
ATOM 1252 C C . THR A 1 177 ? 38.591 14.696 -52.946 1.00 52.94 177 THR A C 1
ATOM 1254 O O . THR A 1 177 ? 39.305 14.736 -53.945 1.00 52.94 177 THR A O 1
ATOM 1257 N N . GLY A 1 178 ? 37.263 14.815 -53.027 1.00 51.44 178 GLY A N 1
ATOM 1258 C CA . GLY A 1 178 ? 36.549 14.889 -54.301 1.00 51.44 178 GLY A CA 1
ATOM 1259 C C . GLY A 1 178 ? 36.514 13.544 -55.035 1.00 51.44 178 GLY A C 1
ATOM 1260 O O . GLY A 1 178 ? 37.484 12.795 -55.073 1.00 51.44 178 GLY A O 1
ATOM 1261 N N . THR A 1 179 ? 35.361 13.254 -55.641 1.00 49.91 17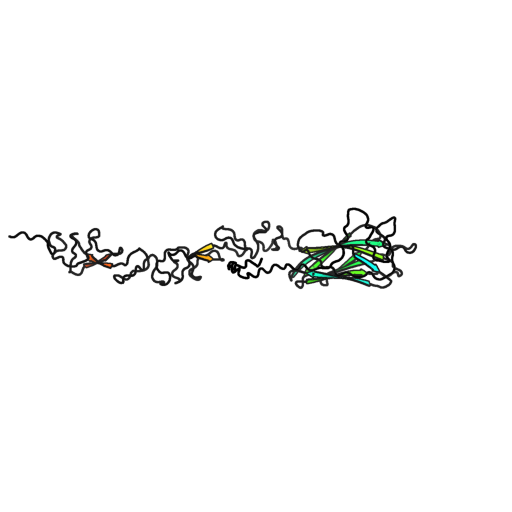9 THR A N 1
ATOM 1262 C CA . THR A 1 179 ? 34.967 11.965 -56.251 1.00 49.91 179 THR A CA 1
ATOM 1263 C C . THR A 1 179 ? 34.871 10.797 -55.265 1.00 49.91 179 THR A C 1
ATOM 1265 O O . THR A 1 179 ? 35.764 9.965 -55.164 1.00 49.91 179 THR A O 1
ATOM 1268 N N . PHE A 1 180 ? 33.728 10.716 -54.578 1.00 50.31 180 PHE A N 1
ATOM 1269 C CA . PHE A 1 180 ? 33.373 9.614 -53.683 1.00 50.31 180 PHE A CA 1
ATOM 1270 C C . PHE A 1 180 ? 32.241 8.753 -54.248 1.00 50.31 180 PHE A C 1
ATOM 1272 O O . PHE A 1 180 ? 31.281 9.269 -54.821 1.00 50.31 180 PHE A O 1
ATOM 1279 N N . GLY A 1 181 ? 32.367 7.447 -54.011 1.00 49.12 181 GLY A N 1
ATOM 1280 C CA . GLY A 1 181 ? 31.318 6.432 -54.073 1.00 49.12 181 GLY A CA 1
ATOM 1281 C C . GLY A 1 181 ? 31.451 5.546 -52.832 1.00 49.12 181 GLY A C 1
ATOM 1282 O O . GLY A 1 181 ? 31.980 4.441 -52.900 1.00 49.12 181 GLY A O 1
ATOM 1283 N N . GLY A 1 182 ? 31.090 6.082 -51.667 1.00 53.19 182 GLY A N 1
ATOM 1284 C CA . GLY A 1 182 ? 31.098 5.345 -50.401 1.00 53.19 182 GLY A CA 1
ATOM 1285 C C . GLY A 1 182 ? 29.688 4.904 -50.027 1.00 53.19 182 GLY A C 1
ATOM 1286 O O . GLY A 1 182 ? 28.728 5.654 -50.244 1.00 53.19 182 GLY A O 1
ATOM 1287 N N . PHE A 1 183 ? 29.577 3.699 -49.479 1.00 57.97 183 PHE A N 1
ATOM 1288 C CA . PHE A 1 183 ? 28.337 3.116 -48.988 1.00 57.97 183 PHE A CA 1
ATOM 1289 C C . PHE A 1 183 ? 28.483 2.784 -47.493 1.00 57.97 183 PHE A C 1
ATOM 1291 O O . PHE A 1 183 ? 29.537 2.300 -47.093 1.00 57.97 183 PHE A O 1
ATOM 1298 N N . VAL A 1 184 ? 27.462 3.030 -46.668 1.00 64.69 184 VAL A N 1
ATOM 1299 C CA . VAL A 1 184 ? 27.399 2.504 -45.289 1.00 64.69 184 VAL A CA 1
ATOM 1300 C C . VAL A 1 184 ? 26.095 1.741 -45.122 1.00 64.69 184 VAL A C 1
ATOM 1302 O O . VAL A 1 184 ? 25.030 2.272 -45.453 1.00 64.69 184 VAL A O 1
ATOM 1305 N N . ALA A 1 185 ? 26.198 0.513 -44.614 1.00 63.12 185 ALA A N 1
ATOM 1306 C CA . ALA A 1 185 ? 25.061 -0.265 -44.144 1.00 63.12 185 ALA A CA 1
ATOM 1307 C C . ALA A 1 185 ? 24.970 -0.163 -42.623 1.00 63.12 185 ALA A C 1
ATOM 1309 O O . ALA A 1 185 ? 25.981 -0.333 -41.947 1.00 63.12 185 ALA A O 1
ATOM 1310 N N . ALA A 1 186 ? 23.773 0.075 -42.098 1.00 63.50 186 ALA A N 1
ATOM 1311 C CA . ALA A 1 186 ? 23.452 -0.116 -40.686 1.00 63.50 186 ALA A CA 1
ATOM 1312 C C . ALA A 1 186 ? 22.395 -1.218 -40.579 1.00 63.50 186 ALA A C 1
ATOM 1314 O O . ALA A 1 186 ? 21.486 -1.250 -41.404 1.00 63.50 186 ALA A O 1
ATOM 1315 N N . ASP A 1 187 ? 22.533 -2.127 -39.621 1.00 59.47 187 ASP A N 1
ATOM 1316 C CA . ASP A 1 187 ? 21.652 -3.300 -39.502 1.00 59.47 187 ASP A CA 1
ATOM 1317 C C . ASP A 1 187 ? 20.828 -3.248 -38.223 1.00 59.47 187 ASP A C 1
ATOM 1319 O O . ASP A 1 187 ? 19.601 -3.237 -38.269 1.00 59.47 187 ASP A O 1
ATOM 1323 N N . ASP A 1 188 ? 21.517 -3.130 -37.089 1.00 66.25 188 ASP A N 1
ATOM 1324 C CA . ASP A 1 188 ? 20.899 -3.095 -35.770 1.00 66.25 188 ASP A CA 1
ATOM 1325 C C . ASP A 1 188 ? 21.051 -1.706 -35.144 1.00 66.25 188 ASP A C 1
ATOM 1327 O O . ASP A 1 188 ? 22.119 -1.088 -35.205 1.00 66.25 188 ASP A O 1
ATOM 1331 N N . ILE A 1 189 ? 19.961 -1.209 -34.566 1.00 70.31 189 ILE A N 1
ATOM 1332 C CA . ILE A 1 189 ? 19.908 0.037 -33.803 1.00 70.31 189 ILE A CA 1
ATOM 1333 C C . ILE A 1 189 ? 19.172 -0.285 -32.508 1.00 70.31 189 ILE A C 1
ATOM 1335 O O . ILE A 1 189 ? 17.960 -0.503 -32.519 1.00 70.31 189 ILE A O 1
ATOM 1339 N N . SER A 1 190 ? 19.892 -0.259 -31.393 1.00 68.31 190 SER A N 1
ATOM 1340 C CA . SER A 1 190 ? 19.347 -0.533 -30.067 1.00 68.31 190 SER A CA 1
ATOM 1341 C C . SER A 1 190 ? 19.644 0.611 -29.105 1.00 68.31 190 SER A C 1
ATOM 1343 O O . SER A 1 190 ? 20.614 1.352 -29.261 1.00 68.31 190 SER A O 1
ATOM 1345 N N . VAL A 1 191 ? 18.773 0.789 -28.116 1.00 71.19 191 VAL A N 1
ATOM 1346 C CA . VAL A 1 191 ? 18.961 1.752 -27.029 1.00 71.19 191 VAL A CA 1
ATOM 1347 C C . VAL A 1 191 ? 18.906 0.982 -25.725 1.00 71.19 191 VAL A C 1
ATOM 1349 O O . VAL A 1 191 ? 18.043 0.128 -25.544 1.00 71.19 191 VAL A O 1
ATOM 1352 N N . ARG A 1 192 ? 19.822 1.281 -24.810 1.00 72.75 192 ARG A N 1
ATOM 1353 C CA . ARG A 1 192 ? 19.859 0.660 -23.487 1.00 72.75 192 ARG A CA 1
ATOM 1354 C C . ARG A 1 192 ? 19.996 1.727 -22.409 1.00 72.75 192 ARG A C 1
ATOM 1356 O O . ARG A 1 192 ? 20.751 2.682 -22.582 1.00 72.75 192 ARG A O 1
ATOM 1363 N N . SER A 1 193 ? 19.274 1.568 -21.300 1.00 75.44 193 SER A N 1
ATOM 1364 C CA . SER A 1 193 ? 19.519 2.353 -20.084 1.00 75.44 193 SER A CA 1
ATOM 1365 C C . SER A 1 193 ? 20.909 2.034 -19.530 1.00 75.44 193 SER A C 1
ATOM 1367 O O . SER A 1 193 ? 21.295 0.869 -19.439 1.00 75.44 193 SER A O 1
ATOM 1369 N N . THR A 1 194 ? 21.681 3.054 -19.156 1.00 76.75 194 THR A N 1
ATOM 1370 C CA . THR A 1 194 ? 22.963 2.840 -18.459 1.00 76.75 194 THR A CA 1
ATOM 1371 C C . THR A 1 194 ? 22.792 2.728 -16.950 1.00 76.75 194 THR A C 1
ATOM 1373 O O . THR A 1 194 ? 23.774 2.526 -16.237 1.00 76.75 194 THR A O 1
ATOM 1376 N N . VAL A 1 195 ? 21.572 2.931 -16.456 1.00 77.81 195 VAL A N 1
ATOM 1377 C CA . VAL A 1 195 ? 21.245 2.761 -15.046 1.00 77.81 195 VAL A CA 1
ATOM 1378 C C . VAL A 1 195 ? 21.097 1.258 -14.779 1.00 77.81 195 VAL A C 1
ATOM 1380 O O . VAL A 1 195 ? 20.385 0.606 -15.545 1.00 77.81 195 VAL A O 1
ATOM 1383 N N . PRO A 1 196 ? 21.810 0.697 -13.785 1.00 83.38 196 PRO A N 1
ATOM 1384 C CA . PRO A 1 196 ? 21.616 -0.686 -13.364 1.00 83.38 196 PRO A CA 1
ATOM 1385 C C . PRO A 1 196 ? 20.164 -0.943 -12.950 1.00 83.38 196 PRO A C 1
ATOM 1387 O O . PRO A 1 196 ? 19.565 -0.098 -12.290 1.00 83.38 196 PRO A O 1
ATOM 1390 N N . ASP A 1 197 ? 19.646 -2.069 -13.415 1.00 85.50 197 ASP A N 1
ATOM 1391 C CA . ASP A 1 197 ? 18.297 -2.605 -13.217 1.00 85.50 197 ASP A CA 1
ATOM 1392 C C . ASP A 1 197 ? 18.475 -4.119 -13.422 1.00 85.50 197 ASP A C 1
ATOM 1394 O O . ASP A 1 197 ? 18.661 -4.588 -14.558 1.00 85.50 197 ASP A O 1
ATOM 1398 N N . ALA A 1 198 ? 18.705 -4.843 -12.329 1.00 88.00 198 ALA A N 1
ATOM 1399 C CA . ALA A 1 198 ? 19.250 -6.195 -12.390 1.00 88.00 198 ALA A CA 1
ATOM 1400 C C . ALA A 1 198 ? 18.188 -7.268 -12.678 1.00 88.00 198 ALA A C 1
ATOM 1402 O O . ALA A 1 198 ? 18.536 -8.323 -13.228 1.00 88.00 198 ALA A O 1
ATOM 1403 N N . ASP A 1 199 ? 16.928 -7.009 -12.344 1.00 87.19 199 ASP A N 1
ATOM 1404 C CA . ASP A 1 199 ? 15.789 -7.904 -12.554 1.00 87.19 199 ASP A CA 1
ATOM 1405 C C . ASP A 1 199 ? 14.827 -7.442 -13.663 1.00 87.19 199 ASP A C 1
ATOM 1407 O O . ASP A 1 199 ? 14.065 -8.268 -14.180 1.00 87.19 199 ASP A O 1
ATOM 1411 N N . GLY A 1 200 ? 14.968 -6.210 -14.153 1.00 85.44 200 GLY A N 1
ATOM 1412 C CA . GLY A 1 200 ? 14.330 -5.725 -15.369 1.00 85.44 200 GLY A CA 1
ATOM 1413 C C . GLY A 1 200 ? 12.885 -5.274 -15.179 1.00 85.44 200 GLY A C 1
ATOM 1414 O O . GLY A 1 200 ? 12.115 -5.354 -16.146 1.00 85.44 200 GLY A O 1
ATOM 1415 N N . ASP A 1 201 ? 12.496 -4.850 -13.978 1.00 83.38 201 ASP A N 1
ATOM 1416 C CA . ASP A 1 201 ? 11.160 -4.304 -13.709 1.00 83.38 201 ASP A CA 1
ATOM 1417 C C . ASP A 1 201 ? 11.022 -2.806 -14.047 1.00 83.38 201 ASP A C 1
ATOM 1419 O O . ASP A 1 201 ? 9.907 -2.292 -14.200 1.00 83.38 201 ASP A O 1
ATOM 1423 N N . GLY A 1 202 ? 12.149 -2.135 -14.305 1.00 84.25 202 GLY A N 1
ATOM 1424 C CA . GLY A 1 202 ? 12.217 -0.731 -14.684 1.00 84.25 202 GLY A CA 1
ATOM 1425 C C . GLY A 1 202 ? 12.429 0.243 -13.522 1.00 84.25 202 GLY A C 1
ATOM 1426 O O . GLY A 1 202 ? 12.500 1.452 -13.793 1.00 84.25 202 GLY A O 1
ATOM 1427 N N . ASP A 1 203 ? 12.563 -0.234 -12.282 1.00 86.12 203 ASP A N 1
ATOM 1428 C CA . ASP A 1 203 ? 13.080 0.529 -11.148 1.00 86.12 203 ASP A CA 1
ATOM 1429 C C . ASP A 1 203 ? 14.615 0.380 -11.073 1.00 86.12 203 ASP A C 1
ATOM 1431 O O . ASP A 1 203 ? 15.160 -0.719 -11.076 1.00 86.12 203 ASP A O 1
ATOM 1435 N N . PRO A 1 204 ? 15.382 1.482 -11.085 1.00 89.56 204 PRO A N 1
ATOM 1436 C CA . PRO A 1 204 ? 16.822 1.410 -10.884 1.00 89.56 204 PRO A CA 1
ATOM 1437 C C . PRO A 1 204 ? 17.239 0.690 -9.593 1.00 89.56 204 PRO A C 1
ATOM 1439 O O . PRO A 1 204 ? 16.749 1.045 -8.527 1.00 89.56 204 PRO A O 1
ATOM 1442 N N . ASP A 1 205 ? 18.320 -0.105 -9.635 1.00 88.88 205 ASP A N 1
ATOM 1443 C CA . ASP A 1 205 ? 18.930 -0.775 -8.458 1.00 88.88 205 ASP A CA 1
ATOM 1444 C C . ASP A 1 205 ? 19.227 0.176 -7.269 1.00 88.88 205 ASP A C 1
ATOM 1446 O O . ASP A 1 205 ? 19.534 -0.249 -6.157 1.00 88.88 205 ASP A O 1
ATOM 1450 N N . ALA A 1 206 ? 19.289 1.487 -7.526 1.00 89.25 206 ALA A N 1
ATOM 1451 C CA . ALA A 1 206 ? 19.563 2.511 -6.521 1.00 89.25 206 ALA A CA 1
ATOM 1452 C C . ALA A 1 206 ? 18.314 2.988 -5.758 1.00 89.25 206 ALA A C 1
ATOM 1454 O O . ALA A 1 206 ? 18.471 3.608 -4.703 1.00 89.25 206 ALA A O 1
ATOM 1455 N N . THR A 1 207 ? 17.124 2.783 -6.320 1.00 90.31 207 THR A N 1
ATOM 1456 C CA . THR A 1 207 ? 15.819 3.148 -5.747 1.00 90.31 207 THR A CA 1
ATOM 1457 C C . THR A 1 207 ? 14.972 1.930 -5.415 1.00 90.31 207 THR A C 1
ATOM 1459 O O . THR A 1 207 ? 14.179 2.014 -4.484 1.00 90.31 207 THR A O 1
ATOM 1462 N N . ASP A 1 208 ? 15.224 0.810 -6.081 1.00 94.00 208 ASP A N 1
ATOM 1463 C CA . ASP A 1 208 ? 14.616 -0.476 -5.795 1.00 94.00 208 ASP A CA 1
ATOM 1464 C C . ASP A 1 208 ? 15.122 -1.065 -4.460 1.00 94.00 208 ASP A C 1
ATOM 1466 O O . ASP A 1 208 ? 16.328 -1.178 -4.193 1.00 94.00 208 ASP A O 1
ATOM 1470 N N . CYS A 1 209 ? 14.175 -1.417 -3.589 1.00 96.19 209 CYS A N 1
ATOM 1471 C CA . CYS A 1 209 ? 14.432 -2.023 -2.292 1.00 96.19 209 CYS A CA 1
ATOM 1472 C C . CYS A 1 209 ? 14.768 -3.525 -2.375 1.00 96.19 209 CYS A C 1
ATOM 1474 O O . CYS A 1 209 ? 15.375 -4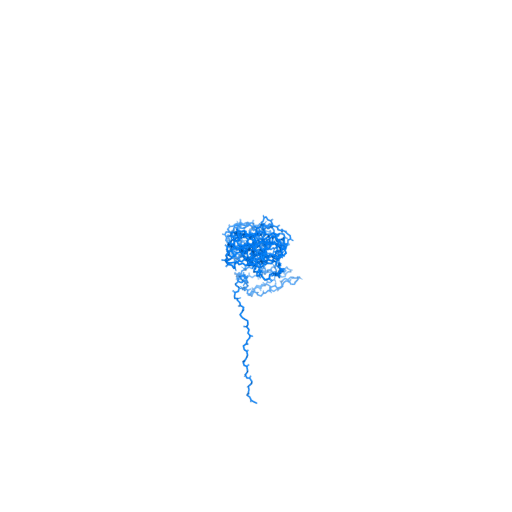.054 -1.432 1.00 96.19 209 CYS A O 1
ATOM 1476 N N . ALA A 1 210 ? 14.483 -4.194 -3.498 1.00 96.81 210 ALA A N 1
ATOM 1477 C CA . ALA A 1 210 ? 14.888 -5.567 -3.775 1.00 96.81 210 ALA A CA 1
ATOM 1478 C C . ALA A 1 210 ? 15.384 -5.780 -5.231 1.00 96.81 210 ALA A C 1
ATOM 1480 O O . ALA A 1 210 ? 14.741 -6.529 -5.957 1.00 96.81 210 ALA A O 1
ATOM 1481 N N . PRO A 1 211 ? 16.622 -5.332 -5.576 1.00 94.25 211 PRO A N 1
ATOM 1482 C CA . PRO A 1 211 ? 17.235 -5.385 -6.928 1.00 94.25 211 PRO A CA 1
ATOM 1483 C C . PRO A 1 211 ? 17.507 -6.766 -7.546 1.00 94.25 211 PRO A C 1
ATOM 1485 O O . PRO A 1 211 ? 18.479 -6.960 -8.274 1.00 94.25 211 PRO A O 1
ATOM 1488 N N . GLY A 1 212 ? 16.781 -7.801 -7.159 1.00 94.88 212 GLY A N 1
ATOM 1489 C CA . GLY A 1 212 ? 16.849 -9.125 -7.761 1.00 94.88 212 GLY A CA 1
ATOM 1490 C C . GLY A 1 212 ? 15.498 -9.833 -7.767 1.00 94.88 212 GLY A C 1
ATOM 1491 O O . GLY A 1 212 ? 15.471 -11.044 -8.017 1.00 94.88 212 GLY A O 1
ATOM 1492 N N . ASP A 1 213 ? 14.423 -9.116 -7.453 1.00 95.56 213 ASP A N 1
ATOM 1493 C CA . ASP A 1 213 ? 13.056 -9.602 -7.433 1.00 95.56 213 ASP A CA 1
ATOM 1494 C C . ASP A 1 213 ? 12.147 -8.619 -8.193 1.00 95.56 213 ASP A C 1
ATOM 1496 O O . ASP A 1 213 ? 11.653 -7.668 -7.599 1.00 95.56 213 ASP A O 1
ATOM 1500 N N . PRO A 1 214 ? 11.795 -8.910 -9.462 1.00 94.69 214 PRO A N 1
ATOM 1501 C CA . PRO A 1 214 ? 11.037 -7.991 -10.318 1.00 94.69 214 PRO A CA 1
ATOM 1502 C C . PRO A 1 214 ? 9.562 -7.821 -9.895 1.00 94.69 214 PRO A C 1
ATOM 1504 O O . PRO A 1 214 ? 8.725 -7.354 -10.675 1.00 94.69 214 PRO A O 1
ATOM 1507 N N . THR A 1 215 ? 9.185 -8.345 -8.725 1.00 96.19 215 THR A N 1
ATOM 1508 C CA . THR A 1 215 ? 7.863 -8.174 -8.114 1.00 96.19 215 THR A CA 1
ATOM 1509 C C . THR A 1 215 ? 7.850 -7.139 -6.992 1.00 96.19 215 THR A C 1
ATOM 1511 O O . THR A 1 215 ? 6.759 -6.795 -6.540 1.00 96.19 215 THR A O 1
ATOM 1514 N N . ILE A 1 216 ? 9.020 -6.639 -6.585 1.00 97.12 216 ILE A N 1
ATOM 1515 C CA . ILE A 1 216 ? 9.205 -5.646 -5.529 1.00 97.12 216 ILE A CA 1
ATOM 1516 C C . ILE A 1 216 ? 9.920 -4.452 -6.155 1.00 97.12 216 ILE A C 1
ATOM 1518 O O . ILE A 1 216 ? 11.059 -4.580 -6.570 1.00 97.12 216 ILE A O 1
ATOM 1522 N N . PHE A 1 217 ? 9.234 -3.318 -6.246 1.00 95.38 217 PHE A N 1
ATOM 1523 C CA . PHE A 1 217 ? 9.740 -2.092 -6.858 1.00 95.38 217 PHE A CA 1
ATOM 1524 C C . PHE A 1 217 ? 8.877 -0.904 -6.453 1.00 95.38 217 PHE A C 1
ATOM 1526 O O . PHE A 1 217 ? 7.728 -1.067 -6.040 1.00 95.38 217 PHE A O 1
ATOM 1533 N N . THR A 1 218 ? 9.370 0.318 -6.659 1.00 95.31 218 THR A N 1
ATOM 1534 C CA . THR A 1 218 ? 8.634 1.539 -6.310 1.00 95.31 218 THR A CA 1
ATOM 1535 C C . THR A 1 218 ? 7.226 1.563 -6.930 1.00 95.31 218 THR A C 1
ATOM 1537 O O . THR A 1 218 ? 7.060 1.730 -8.144 1.00 95.31 218 THR A O 1
ATOM 1540 N N . GLY A 1 219 ? 6.191 1.479 -6.089 1.00 91.50 219 GLY A N 1
ATOM 1541 C CA . GLY A 1 219 ? 4.785 1.486 -6.506 1.00 91.50 219 GLY A CA 1
ATOM 1542 C C . GLY A 1 219 ? 4.232 0.140 -6.996 1.00 91.50 219 GLY A C 1
ATOM 1543 O O . GLY A 1 219 ? 3.201 0.134 -7.685 1.00 91.50 219 GLY A O 1
ATOM 1544 N N . ALA A 1 220 ? 4.892 -0.981 -6.689 1.00 96.12 220 ALA A N 1
ATOM 1545 C CA . ALA A 1 220 ? 4.328 -2.311 -6.895 1.00 96.12 220 ALA A CA 1
ATOM 1546 C C . ALA A 1 220 ? 3.023 -2.512 -6.087 1.00 96.12 220 ALA A C 1
ATOM 1548 O O . ALA A 1 220 ? 2.743 -1.782 -5.141 1.00 96.12 220 ALA A O 1
ATOM 1549 N N . PRO A 1 221 ? 2.147 -3.459 -6.467 1.00 95.38 221 PRO A N 1
ATOM 1550 C CA . PRO A 1 221 ? 0.980 -3.791 -5.657 1.00 95.38 221 PRO A CA 1
ATOM 1551 C C . PRO A 1 221 ? 1.366 -4.512 -4.362 1.00 95.38 221 PRO A C 1
ATOM 1553 O O . PRO A 1 221 ? 2.025 -5.548 -4.414 1.00 95.38 221 PRO A O 1
ATOM 1556 N N . GLU A 1 222 ? 0.837 -4.022 -3.247 1.00 96.44 222 GLU A N 1
ATOM 1557 C CA . GLU A 1 222 ? 1.072 -4.589 -1.920 1.00 96.44 222 GLU A CA 1
ATOM 1558 C C . GLU A 1 222 ? 0.243 -5.854 -1.642 1.00 96.44 222 GLU A C 1
ATOM 1560 O O . GLU A 1 222 ? -0.928 -5.965 -2.046 1.00 96.44 222 GLU A O 1
ATOM 1565 N N . VAL A 1 223 ? 0.835 -6.799 -0.907 1.00 96.31 223 VAL A N 1
ATOM 1566 C CA . VAL A 1 223 ? 0.134 -7.951 -0.325 1.00 96.31 223 VAL A CA 1
ATOM 1567 C C . VAL A 1 223 ? 0.069 -7.764 1.180 1.00 96.31 223 VAL A C 1
ATOM 1569 O O . VAL A 1 223 ? 1.013 -8.079 1.888 1.00 96.31 223 VAL A O 1
ATOM 1572 N N . ALA A 1 224 ? -1.091 -7.317 1.659 1.00 97.00 224 ALA A N 1
ATOM 1573 C CA . ALA A 1 224 ? -1.224 -6.953 3.059 1.00 97.00 224 ALA A CA 1
ATOM 1574 C C . ALA A 1 224 ? -0.936 -8.108 4.036 1.00 97.00 224 ALA A C 1
ATOM 1576 O O . ALA A 1 224 ? -1.342 -9.256 3.802 1.00 97.00 224 ALA A O 1
ATOM 1577 N N . ASP A 1 225 ? -0.318 -7.754 5.164 1.00 96.81 225 ASP A N 1
ATOM 1578 C CA . ASP A 1 225 ? 0.004 -8.621 6.302 1.00 96.81 225 ASP A CA 1
ATOM 1579 C C . ASP A 1 225 ? 1.017 -9.750 6.000 1.00 96.81 225 ASP A C 1
ATOM 1581 O O . ASP A 1 225 ? 1.058 -10.757 6.726 1.00 96.81 225 ASP A O 1
ATOM 1585 N N . ASP A 1 226 ? 1.827 -9.634 4.941 1.00 97.25 226 ASP A N 1
ATOM 1586 C CA . ASP A 1 226 ? 2.840 -10.642 4.590 1.00 97.25 226 ASP A CA 1
ATOM 1587 C C . ASP A 1 226 ? 4.260 -10.310 5.094 1.00 97.25 226 ASP A C 1
ATOM 1589 O O . ASP A 1 226 ? 5.140 -11.184 5.109 1.00 97.25 226 ASP A O 1
ATOM 1593 N N . GLY A 1 227 ? 4.454 -9.097 5.618 1.00 96.38 227 GLY A N 1
ATOM 1594 C CA . GLY A 1 227 ? 5.699 -8.596 6.185 1.00 96.38 227 GLY A CA 1
ATOM 1595 C C . GLY A 1 227 ? 6.719 -8.124 5.149 1.00 96.38 227 GLY A C 1
ATOM 1596 O O . GLY A 1 227 ? 7.893 -7.967 5.511 1.00 96.38 227 GLY A O 1
ATOM 1597 N N . VAL A 1 228 ? 6.321 -7.951 3.888 1.00 96.88 228 VAL A N 1
ATOM 1598 C CA . VAL A 1 228 ? 7.175 -7.487 2.794 1.00 96.88 228 VAL A CA 1
ATOM 1599 C C . VAL A 1 228 ? 6.650 -6.149 2.283 1.00 96.88 228 VAL A C 1
ATOM 1601 O O . VAL A 1 228 ? 5.511 -6.048 1.877 1.00 96.88 228 VAL A O 1
ATOM 1604 N N . ASP A 1 229 ? 7.518 -5.142 2.258 1.00 97.25 229 ASP A N 1
ATOM 1605 C CA . ASP A 1 229 ? 7.293 -3.866 1.568 1.00 97.25 229 ASP A CA 1
ATOM 1606 C C . ASP A 1 229 ? 7.570 -4.093 0.072 1.00 97.25 229 ASP A C 1
ATOM 1608 O O . ASP A 1 229 ? 8.734 -4.120 -0.346 1.00 97.25 229 ASP A O 1
ATOM 1612 N N . GLN A 1 230 ? 6.532 -4.405 -0.708 1.00 97.75 230 GLN A N 1
ATOM 1613 C CA . GLN A 1 230 ? 6.660 -4.669 -2.142 1.00 97.75 230 GLN A CA 1
ATOM 1614 C C . GLN A 1 230 ? 6.765 -3.373 -2.948 1.00 97.75 230 GLN A C 1
ATOM 1616 O O . GLN A 1 230 ? 7.407 -3.362 -3.999 1.00 97.75 230 GLN A O 1
ATOM 1621 N N . ASP A 1 231 ? 6.139 -2.295 -2.487 1.00 96.44 231 ASP A N 1
ATOM 1622 C CA . ASP A 1 231 ? 6.074 -1.018 -3.191 1.00 96.44 231 ASP A CA 1
ATOM 1623 C C . ASP A 1 231 ? 7.221 -0.047 -2.849 1.00 96.44 231 ASP A C 1
ATOM 1625 O O . ASP A 1 231 ? 7.270 1.070 -3.383 1.00 96.44 231 ASP A O 1
ATOM 1629 N N . CYS A 1 232 ? 8.150 -0.490 -1.997 1.00 96.19 232 CYS A N 1
ATOM 1630 C CA . CYS A 1 232 ? 9.316 0.233 -1.503 1.00 96.19 232 CYS A CA 1
ATOM 1631 C C . CYS A 1 232 ? 8.975 1.576 -0.826 1.00 96.19 232 CYS A C 1
ATOM 1633 O O . CYS A 1 232 ? 9.782 2.520 -0.865 1.00 96.19 232 CYS A O 1
ATOM 1635 N N . ASN A 1 233 ? 7.791 1.705 -0.216 1.00 94.69 233 ASN A N 1
ATOM 1636 C CA . ASN A 1 233 ? 7.373 2.925 0.478 1.00 94.69 233 ASN A CA 1
ATOM 1637 C C . ASN A 1 233 ? 7.939 3.040 1.910 1.00 94.69 233 ASN A C 1
ATOM 1639 O O . ASN A 1 233 ? 7.907 4.128 2.501 1.00 94.69 233 ASN A O 1
ATOM 1643 N N . GLY A 1 234 ? 8.529 1.960 2.434 1.00 95.12 234 GLY A N 1
ATOM 1644 C CA . GLY A 1 234 ? 9.121 1.867 3.764 1.00 95.12 234 GLY A CA 1
ATOM 1645 C C . GLY A 1 234 ? 8.294 1.082 4.786 1.00 95.12 234 GLY A C 1
ATOM 1646 O O . GLY A 1 234 ? 8.746 0.971 5.934 1.00 95.12 234 GLY A O 1
ATOM 1647 N N . ALA A 1 235 ? 7.127 0.557 4.409 1.00 96.25 235 ALA A N 1
ATOM 1648 C CA . ALA A 1 235 ? 6.249 -0.234 5.259 1.00 96.25 235 ALA A CA 1
ATOM 1649 C C . ALA A 1 235 ? 5.487 -1.297 4.451 1.00 96.25 235 ALA A C 1
ATOM 1651 O O . ALA A 1 235 ? 5.129 -1.074 3.306 1.00 96.25 235 ALA A O 1
ATOM 1652 N N . ASP A 1 236 ? 5.221 -2.440 5.085 1.00 97.12 236 ASP A N 1
ATOM 1653 C CA . ASP A 1 236 ? 4.239 -3.412 4.587 1.00 97.12 236 ASP A CA 1
ATOM 1654 C C . ASP A 1 236 ? 2.836 -2.880 4.889 1.00 97.12 236 ASP A C 1
ATOM 1656 O O . ASP A 1 236 ? 2.565 -2.436 6.013 1.00 97.12 236 ASP A O 1
ATOM 1660 N N . THR A 1 237 ? 1.945 -2.935 3.906 1.00 97.50 237 THR A N 1
ATOM 1661 C CA . THR A 1 237 ? 0.531 -2.622 4.115 1.00 97.50 237 THR A CA 1
ATOM 1662 C C . THR A 1 237 ? -0.082 -3.610 5.108 1.00 97.50 237 THR A C 1
ATOM 1664 O O . THR A 1 237 ? 0.015 -4.820 4.938 1.00 97.50 237 THR A O 1
ATOM 1667 N N . ILE A 1 238 ? -0.802 -3.127 6.121 1.00 97.75 238 ILE A N 1
ATOM 1668 C CA . ILE A 1 238 ? -1.449 -4.012 7.105 1.00 97.75 238 ILE A CA 1
ATOM 1669 C C . ILE A 1 238 ? -2.965 -3.853 7.125 1.00 97.75 238 ILE A C 1
ATOM 1671 O O . ILE A 1 238 ? -3.520 -2.833 6.709 1.00 97.75 238 ILE A O 1
ATOM 1675 N N . THR A 1 239 ? -3.652 -4.875 7.630 1.00 96.88 239 THR A N 1
ATOM 1676 C CA . THR A 1 239 ? -5.090 -4.811 7.883 1.00 96.88 239 THR A CA 1
ATOM 1677 C C . THR A 1 239 ? -5.365 -4.236 9.273 1.00 96.88 239 THR A C 1
ATOM 1679 O O . THR A 1 239 ? -5.003 -4.831 10.288 1.00 96.88 239 THR A O 1
ATOM 1682 N N . CYS A 1 240 ? -6.097 -3.125 9.320 1.00 97.31 240 CYS A N 1
ATOM 1683 C CA . CYS A 1 240 ? -6.545 -2.474 10.551 1.00 97.31 240 CYS A CA 1
ATOM 1684 C C . CYS A 1 240 ? -8.058 -2.598 10.733 1.00 97.31 240 CYS A C 1
ATOM 1686 O O . CYS A 1 240 ? -8.795 -2.822 9.769 1.00 97.31 240 CYS A O 1
ATOM 1688 N N . PHE A 1 241 ? -8.541 -2.443 11.966 1.00 97.31 241 PHE A N 1
ATOM 1689 C CA . PHE A 1 241 ? -9.969 -2.281 12.235 1.00 97.31 241 PHE A CA 1
ATOM 1690 C C . PHE A 1 241 ? -10.370 -0.820 12.075 1.00 97.31 241 PHE A C 1
ATOM 1692 O O . PHE A 1 241 ? -9.579 0.068 12.374 1.00 97.31 241 PHE A O 1
ATOM 1699 N N . VAL A 1 242 ? -11.590 -0.582 11.602 1.00 96.44 242 VAL A N 1
ATOM 1700 C CA . VAL A 1 242 ? -12.160 0.769 11.542 1.00 96.44 242 VAL A CA 1
ATOM 1701 C C . VAL A 1 242 ? -12.526 1.221 12.957 1.00 96.44 242 VAL A C 1
ATOM 1703 O O . VAL A 1 242 ? -13.169 0.451 13.668 1.00 96.44 242 VAL A O 1
ATOM 1706 N N . ASP A 1 243 ? -12.105 2.437 13.304 1.00 96.56 243 ASP A N 1
ATOM 1707 C CA . ASP A 1 243 ? -12.355 3.175 14.554 1.00 96.56 243 ASP A CA 1
ATOM 1708 C C . ASP A 1 243 ? -13.051 4.498 14.181 1.00 96.56 243 ASP A C 1
ATOM 1710 O O . ASP A 1 243 ? -12.414 5.506 13.850 1.00 96.56 243 ASP A O 1
ATOM 1714 N N . ALA A 1 244 ? -14.379 4.454 14.060 1.00 95.50 244 ALA A N 1
ATOM 1715 C CA . ALA A 1 244 ? -15.144 5.506 13.392 1.00 95.50 244 ALA A CA 1
ATOM 1716 C C . ALA A 1 244 ? -15.383 6.742 14.272 1.00 95.50 244 ALA A C 1
ATOM 1718 O O . ALA A 1 244 ? -15.671 7.827 13.743 1.00 95.50 244 ALA A O 1
ATOM 1719 N N . ASP A 1 245 ? -15.276 6.597 15.589 1.00 96.44 245 ASP A N 1
ATOM 1720 C CA . ASP A 1 245 ? -15.436 7.678 16.558 1.00 96.44 245 ASP A CA 1
ATOM 1721 C C . ASP A 1 245 ? -14.113 8.166 17.177 1.00 96.44 245 ASP A C 1
ATOM 1723 O O . ASP A 1 245 ? -14.106 9.232 17.807 1.00 96.44 245 ASP A O 1
ATOM 1727 N N . MET A 1 246 ? -13.000 7.502 16.844 1.00 96.56 246 MET A N 1
ATOM 1728 C CA . MET A 1 246 ? -11.624 7.877 17.158 1.00 96.56 246 MET A CA 1
ATOM 1729 C C . MET A 1 246 ? -11.263 7.751 18.643 1.00 96.56 246 MET A C 1
ATOM 1731 O O . MET A 1 246 ? -10.592 8.639 19.193 1.00 96.56 246 MET A O 1
ATOM 1735 N N . ASP A 1 247 ? -11.679 6.674 19.302 1.00 96.56 247 ASP A N 1
ATOM 1736 C CA . ASP A 1 247 ? -11.290 6.384 20.688 1.00 96.56 247 ASP A CA 1
ATOM 1737 C C . ASP A 1 247 ? -10.134 5.375 20.836 1.00 96.56 247 ASP A C 1
ATOM 1739 O O . ASP A 1 247 ? -9.586 5.205 21.934 1.00 96.56 247 ASP A O 1
ATOM 1743 N N . GLY A 1 248 ? -9.676 4.803 19.719 1.00 95.88 248 GLY A N 1
ATOM 1744 C CA . GLY A 1 248 ? -8.572 3.850 19.648 1.00 95.88 248 GLY A CA 1
ATOM 1745 C C . GLY A 1 248 ? -8.993 2.385 19.649 1.00 95.88 248 GLY A C 1
ATOM 1746 O O . GLY A 1 248 ? -8.116 1.509 19.624 1.00 95.88 248 GLY A O 1
ATOM 1747 N N . PHE A 1 249 ? -10.292 2.096 19.655 1.00 96.81 249 PHE A N 1
ATOM 1748 C CA . PHE A 1 249 ? -10.832 0.750 19.568 1.00 96.81 249 PHE A CA 1
ATOM 1749 C C . PHE A 1 249 ? -11.705 0.617 18.325 1.00 96.81 249 PHE A C 1
ATOM 1751 O O . PHE A 1 249 ? -12.493 1.479 17.989 1.00 96.81 249 PHE A O 1
ATOM 1758 N N . GLY A 1 250 ? -11.535 -0.484 17.598 1.00 95.69 250 GLY A N 1
ATOM 1759 C CA . GLY A 1 250 ? -12.322 -0.740 16.403 1.00 95.69 250 GLY A CA 1
ATOM 1760 C C . GLY A 1 250 ? -13.580 -1.536 16.714 1.00 95.69 250 GLY A C 1
ATOM 1761 O O . GLY A 1 250 ? -13.631 -2.301 17.687 1.00 95.69 250 GLY A O 1
ATOM 1762 N N . THR A 1 251 ? -14.570 -1.438 15.829 1.00 88.75 251 THR A N 1
ATOM 1763 C CA . THR A 1 251 ? -15.863 -2.112 16.000 1.00 88.75 251 THR A CA 1
ATOM 1764 C C . THR A 1 251 ? -15.760 -3.629 16.197 1.00 88.75 251 THR A C 1
ATOM 1766 O O . THR A 1 251 ? -15.126 -4.347 15.411 1.00 88.75 251 THR A O 1
ATOM 1769 N N . VAL A 1 252 ? -16.517 -4.169 17.159 1.00 84.12 252 VAL A N 1
ATOM 1770 C CA . VAL A 1 252 ? -16.727 -5.622 17.337 1.00 84.12 252 VAL A CA 1
ATOM 1771 C C . VAL A 1 252 ? -17.307 -6.310 16.097 1.00 84.12 252 VAL A C 1
ATOM 1773 O O . VAL A 1 252 ? -17.188 -7.529 15.951 1.00 84.12 252 VAL A O 1
ATOM 1776 N N . ALA A 1 253 ? -17.924 -5.560 15.176 1.00 80.75 253 ALA A N 1
ATOM 1777 C CA . ALA A 1 253 ? -18.413 -6.102 13.910 1.00 80.75 253 ALA A CA 1
ATOM 1778 C C . ALA A 1 253 ? -17.276 -6.592 12.988 1.00 80.75 253 ALA A C 1
ATOM 1780 O O . ALA A 1 253 ? -17.546 -7.337 12.041 1.00 80.75 253 ALA A O 1
ATOM 1781 N N . GLY A 1 254 ? -16.022 -6.211 13.269 1.00 80.00 254 GLY A N 1
ATOM 1782 C CA . GLY A 1 254 ? -14.843 -6.646 12.525 1.00 80.00 254 GLY A CA 1
ATOM 1783 C C . GLY A 1 254 ? -14.722 -6.000 11.146 1.00 80.00 254 GLY A C 1
ATOM 1784 O O . GLY A 1 254 ? -14.226 -6.637 10.218 1.00 80.00 254 GLY A O 1
ATOM 1785 N N . THR A 1 255 ? -15.208 -4.765 10.982 1.00 91.62 255 THR A N 1
ATOM 1786 C CA . THR A 1 255 ? -14.973 -3.993 9.755 1.00 91.62 255 THR A CA 1
ATOM 1787 C C . THR A 1 255 ? -13.497 -3.626 9.684 1.00 91.62 255 THR A C 1
ATOM 1789 O O . THR A 1 255 ? -12.963 -3.052 10.631 1.00 91.62 255 THR A O 1
ATOM 1792 N N . THR A 1 256 ? -12.843 -3.951 8.570 1.00 95.25 256 THR A N 1
ATOM 1793 C CA . THR A 1 256 ? -11.415 -3.689 8.375 1.00 95.25 256 THR A CA 1
ATOM 1794 C C . THR A 1 256 ? -11.141 -2.735 7.218 1.00 95.25 256 THR A C 1
ATOM 1796 O O . THR A 1 256 ? -11.952 -2.589 6.297 1.00 95.25 256 THR A O 1
ATOM 1799 N N . THR A 1 257 ? -9.969 -2.113 7.261 1.00 95.44 257 THR A N 1
ATOM 1800 C CA . THR A 1 257 ? -9.386 -1.268 6.215 1.00 95.44 257 THR A CA 1
ATOM 1801 C C . THR A 1 257 ? -7.913 -1.638 6.007 1.00 95.44 257 THR A C 1
ATOM 1803 O O . THR A 1 257 ? -7.345 -2.379 6.807 1.00 95.44 257 THR A O 1
ATOM 1806 N N . LEU A 1 258 ? -7.319 -1.176 4.905 1.00 96.75 258 LEU A N 1
ATOM 1807 C CA . LEU A 1 258 ? -5.896 -1.357 4.614 1.00 96.75 258 LEU A CA 1
ATOM 1808 C C . LEU A 1 258 ? -5.139 -0.071 4.948 1.00 96.75 258 LEU A C 1
ATOM 1810 O O . LEU A 1 258 ? -5.458 0.974 4.376 1.00 96.75 258 LEU A O 1
ATOM 1814 N N . ALA A 1 259 ? -4.130 -0.185 5.806 1.00 96.88 259 ALA A N 1
ATOM 1815 C CA . ALA A 1 259 ? -3.236 0.894 6.200 1.00 96.88 259 ALA A CA 1
ATOM 1816 C C . ALA A 1 259 ? -1.907 0.757 5.450 1.00 96.88 259 ALA A C 1
ATOM 1818 O O . ALA A 1 259 ? -1.105 -0.136 5.725 1.00 96.88 259 ALA A O 1
ATOM 1819 N N . ALA A 1 260 ? -1.699 1.623 4.456 1.00 94.44 260 ALA A N 1
ATOM 1820 C CA . ALA A 1 260 ? -0.536 1.569 3.564 1.00 94.44 260 ALA A CA 1
ATOM 1821 C C . ALA A 1 260 ? 0.780 2.002 4.233 1.00 94.44 260 ALA A C 1
ATOM 1823 O O . ALA A 1 260 ? 1.847 1.791 3.673 1.00 94.44 260 ALA A O 1
ATOM 1824 N N . ASP A 1 261 ? 0.717 2.639 5.402 1.00 95.12 261 ASP A N 1
ATOM 1825 C CA . ASP A 1 261 ? 1.890 3.064 6.172 1.00 95.12 261 ASP A CA 1
ATOM 1826 C C . ASP A 1 261 ? 2.339 2.029 7.219 1.00 95.12 261 ASP A C 1
ATOM 1828 O O . ASP A 1 261 ? 3.305 2.264 7.951 1.00 95.12 261 ASP A O 1
ATOM 1832 N N . GLY A 1 262 ? 1.659 0.879 7.280 1.00 96.50 262 GLY A N 1
ATOM 1833 C CA . GLY A 1 262 ? 1.983 -0.212 8.191 1.00 96.50 262 GLY A CA 1
ATOM 1834 C C . GLY A 1 262 ? 1.628 0.057 9.656 1.00 96.50 262 GLY A C 1
ATOM 1835 O O . GLY A 1 262 ? 2.157 -0.625 10.542 1.00 96.50 262 GLY A O 1
ATOM 1836 N N . SER A 1 263 ? 0.758 1.030 9.943 1.00 96.38 263 SER A N 1
ATOM 1837 C CA . SER A 1 263 ? 0.311 1.359 11.302 1.00 96.38 263 SER A CA 1
ATOM 1838 C C . SER A 1 263 ? -1.201 1.526 11.390 1.00 96.38 263 SER A C 1
ATOM 1840 O O . SER A 1 263 ? -1.806 2.125 10.523 1.00 96.38 263 SER A O 1
ATOM 1842 N N . CYS A 1 264 ? -1.805 1.025 12.472 1.00 97.25 264 CYS A N 1
ATOM 1843 C CA . CYS A 1 264 ? -3.208 1.298 12.784 1.00 97.25 264 CYS A CA 1
ATOM 1844 C C . CYS A 1 264 ? -3.276 2.435 13.802 1.00 97.25 264 CYS A C 1
ATOM 1846 O O . CYS A 1 264 ? -3.084 2.194 15.001 1.00 97.25 264 CYS A O 1
ATOM 1848 N N . ASP A 1 265 ? -3.534 3.646 13.319 1.00 95.94 265 ASP A N 1
ATOM 1849 C CA . ASP A 1 265 ? -3.543 4.855 14.134 1.00 95.94 265 ASP A CA 1
ATOM 1850 C C . ASP A 1 265 ? -4.939 5.492 14.210 1.00 95.94 265 ASP A C 1
ATOM 1852 O O . ASP A 1 265 ? -5.598 5.769 13.209 1.00 95.94 265 ASP A O 1
ATOM 1856 N N . THR A 1 266 ? -5.351 5.867 15.422 1.00 96.00 266 THR A N 1
ATOM 1857 C CA . THR A 1 266 ? -6.624 6.565 15.683 1.00 96.00 266 THR A CA 1
ATOM 1858 C C . THR A 1 266 ? -6.774 7.860 14.873 1.00 96.00 266 THR A C 1
ATOM 1860 O O . THR A 1 266 ? -7.881 8.277 14.538 1.00 96.00 266 THR A O 1
ATOM 1863 N N . ALA A 1 267 ? -5.657 8.520 14.534 1.00 95.75 267 ALA A N 1
ATOM 1864 C CA . ALA A 1 267 ? -5.662 9.731 13.710 1.00 95.75 267 ALA A CA 1
ATOM 1865 C C . ALA A 1 267 ? -6.220 9.489 12.296 1.00 95.75 267 ALA A C 1
ATOM 1867 O O . ALA A 1 267 ? -6.766 10.420 11.695 1.00 95.75 267 ALA A O 1
ATOM 1868 N N . ASP A 1 268 ? -6.123 8.249 11.821 1.00 96.31 268 ASP A N 1
ATOM 1869 C CA . ASP A 1 268 ? -6.576 7.788 10.516 1.00 96.31 268 ASP A CA 1
ATOM 1870 C C . ASP A 1 268 ? -7.877 6.965 10.603 1.00 96.31 268 ASP A C 1
ATOM 1872 O O . ASP A 1 268 ? -8.327 6.424 9.597 1.00 96.31 268 ASP A O 1
ATOM 1876 N N . MET A 1 269 ? -8.556 6.984 11.765 1.00 95.88 269 MET A N 1
ATOM 1877 C CA . MET A 1 269 ? -9.772 6.201 12.063 1.00 95.88 269 MET A CA 1
ATOM 1878 C C . MET A 1 269 ? -9.512 4.689 12.067 1.00 95.88 269 MET A C 1
ATOM 1880 O O . MET A 1 269 ? -10.320 3.899 11.565 1.00 95.88 269 MET A O 1
ATOM 1884 N N . GLU A 1 270 ? -8.359 4.288 12.601 1.00 97.19 270 GLU A N 1
ATOM 1885 C CA . GLU A 1 270 ? -7.893 2.907 12.598 1.00 97.19 270 GLU A CA 1
ATOM 1886 C C . GLU A 1 270 ? -7.491 2.423 13.994 1.00 97.19 270 GLU A C 1
ATOM 1888 O O . GLU A 1 270 ? -6.919 3.157 14.801 1.00 97.19 270 GLU A O 1
ATOM 1893 N N . ALA A 1 271 ? -7.733 1.139 14.257 1.00 97.12 271 ALA A N 1
ATOM 1894 C CA . ALA A 1 271 ? -7.389 0.486 15.510 1.00 97.12 271 ALA A CA 1
ATOM 1895 C C . ALA A 1 271 ? -6.794 -0.911 15.299 1.00 97.12 271 ALA A C 1
ATOM 1897 O O . ALA A 1 271 ? -7.075 -1.622 14.332 1.00 97.12 271 ALA A O 1
ATOM 1898 N N . THR A 1 272 ? -5.990 -1.340 16.273 1.00 95.88 272 THR A N 1
ATOM 1899 C CA . THR A 1 272 ? -5.359 -2.675 16.287 1.00 95.88 272 THR A CA 1
ATOM 1900 C C . THR A 1 272 ? -6.267 -3.775 16.843 1.00 95.88 272 THR A C 1
ATOM 1902 O O . THR A 1 272 ? -5.957 -4.961 16.723 1.00 95.88 272 THR A O 1
ATOM 1905 N N . THR A 1 273 ? -7.391 -3.408 17.464 1.00 94.62 273 THR A N 1
ATOM 1906 C CA . THR A 1 273 ? -8.309 -4.344 18.130 1.00 94.62 273 THR A CA 1
ATOM 1907 C C . THR A 1 273 ? -9.758 -4.054 17.768 1.00 94.62 273 THR A C 1
ATOM 1909 O O . THR A 1 273 ? -10.106 -2.899 17.573 1.00 94.62 273 THR A O 1
ATOM 1912 N N . ALA A 1 274 ? -10.587 -5.100 17.707 1.00 95.81 274 ALA A N 1
ATOM 1913 C CA . ALA A 1 274 ? -12.016 -5.041 17.388 1.00 95.81 274 ALA A CA 1
ATOM 1914 C C . ALA A 1 274 ? -12.873 -5.285 18.639 1.00 95.81 274 ALA A C 1
ATOM 1916 O O . ALA A 1 274 ? -13.524 -6.326 18.765 1.00 95.81 274 ALA A O 1
ATOM 1917 N N . THR A 1 275 ? -12.762 -4.401 19.623 1.00 95.25 275 THR A N 1
ATOM 1918 C CA . THR A 1 275 ? -13.351 -4.588 20.959 1.00 95.25 275 THR A CA 1
ATOM 1919 C C . THR A 1 275 ? -14.367 -3.520 21.335 1.00 95.25 275 THR A C 1
ATOM 1921 O O . THR A 1 275 ? -14.926 -3.604 22.422 1.00 95.25 275 THR A O 1
ATOM 1924 N N . ASP A 1 276 ? -14.627 -2.560 20.455 1.00 96.56 276 ASP A N 1
ATOM 1925 C CA . ASP A 1 276 ? -15.609 -1.513 20.693 1.00 96.56 276 ASP A CA 1
ATOM 1926 C C . ASP A 1 276 ? -17.041 -1.977 20.371 1.00 96.56 276 ASP A C 1
ATOM 1928 O O . ASP A 1 276 ? -17.346 -2.450 19.267 1.00 96.56 276 ASP A O 1
ATOM 1932 N N . CYS A 1 277 ? -17.910 -1.868 21.374 1.00 95.50 277 CYS A N 1
ATOM 1933 C CA . CYS A 1 277 ? -19.312 -2.238 21.321 1.00 95.50 277 CYS A CA 1
ATOM 1934 C C . CYS A 1 277 ? -20.221 -1.170 20.676 1.00 95.50 277 CYS A C 1
ATOM 1936 O O . CYS A 1 277 ? -21.309 -1.547 20.221 1.00 95.50 277 CYS A O 1
ATOM 1938 N N . ASP A 1 278 ? -19.788 0.093 20.558 1.00 94.75 278 ASP A N 1
ATOM 1939 C CA . ASP A 1 278 ? -20.500 1.172 19.856 1.00 94.75 278 ASP A CA 1
ATOM 1940 C C . ASP A 1 278 ? -19.543 2.166 19.165 1.00 94.75 278 ASP A C 1
ATOM 1942 O O . ASP A 1 278 ? -19.352 3.283 19.629 1.00 94.75 278 ASP A O 1
ATOM 1946 N N . ASP A 1 279 ? -19.094 1.785 17.963 1.00 94.12 279 ASP A N 1
ATOM 1947 C CA . ASP A 1 279 ? -18.182 2.506 17.037 1.00 94.12 279 ASP A CA 1
ATOM 1948 C C . ASP A 1 279 ? -18.766 3.799 16.433 1.00 94.12 279 ASP A C 1
ATOM 1950 O O . ASP A 1 279 ? -18.497 4.194 15.297 1.00 94.12 279 ASP A O 1
ATOM 1954 N N . MET A 1 280 ? -19.684 4.437 17.151 1.00 94.94 280 MET A N 1
ATOM 1955 C CA . MET A 1 280 ? -20.219 5.768 16.875 1.00 94.94 280 MET A CA 1
ATOM 1956 C C . MET A 1 280 ? -20.204 6.664 18.124 1.00 94.94 280 MET A C 1
ATOM 1958 O O . MET A 1 280 ? -20.701 7.800 18.062 1.00 94.94 280 MET A O 1
ATOM 1962 N N . ALA A 1 281 ? -19.677 6.178 19.245 1.00 96.19 281 ALA A N 1
ATOM 1963 C CA . ALA A 1 281 ? -19.708 6.808 20.546 1.00 96.19 281 ALA A CA 1
ATOM 1964 C C . ALA A 1 281 ? -18.359 6.672 21.276 1.00 96.19 281 ALA A C 1
ATOM 1966 O O . ALA A 1 281 ? -18.237 5.875 22.187 1.00 96.19 281 ALA A O 1
ATOM 1967 N N . ALA A 1 282 ? -17.437 7.616 21.047 1.00 96.81 282 ALA A N 1
ATOM 1968 C CA . ALA A 1 282 ? -16.082 7.652 21.638 1.00 96.81 282 ALA A CA 1
ATOM 1969 C C . ALA A 1 282 ? -15.976 7.675 23.186 1.00 96.81 282 ALA A C 1
ATOM 1971 O O . ALA A 1 282 ? -14.902 7.882 23.754 1.00 96.81 282 ALA A O 1
ATOM 1972 N N . ALA A 1 283 ? -17.104 7.629 23.899 1.00 97.06 283 ALA A N 1
ATOM 1973 C CA . ALA A 1 283 ? -17.169 7.458 25.350 1.00 97.06 283 ALA A CA 1
ATOM 1974 C C . ALA A 1 283 ? -17.547 6.022 25.758 1.00 97.06 283 ALA A C 1
ATOM 1976 O O . ALA A 1 283 ? -17.640 5.758 26.955 1.00 97.06 283 ALA A O 1
ATOM 1977 N N . THR A 1 284 ? -17.774 5.145 24.783 1.00 97.00 284 THR A N 1
ATOM 1978 C CA . THR A 1 284 ? -18.179 3.756 24.919 1.00 97.00 284 THR A CA 1
ATOM 1979 C C . THR A 1 284 ? -17.081 2.902 24.301 1.00 97.00 284 THR A C 1
ATOM 1981 O O . THR A 1 284 ? -17.010 2.774 23.096 1.00 97.00 284 THR A O 1
ATOM 1984 N N . PHE A 1 285 ? -16.195 2.364 25.132 1.00 96.69 285 PHE A N 1
ATOM 1985 C CA . PHE A 1 285 ? -15.061 1.547 24.714 1.00 96.69 285 PHE A CA 1
ATOM 1986 C C . PHE A 1 285 ? -14.568 0.682 25.873 1.00 96.69 285 PHE A C 1
ATOM 1988 O O . PHE A 1 285 ? -14.816 1.009 27.034 1.00 96.69 285 PHE A O 1
ATOM 1995 N N . PRO A 1 286 ? -13.779 -0.376 25.611 1.00 96.69 286 PRO A N 1
ATOM 1996 C CA . PRO A 1 286 ? -13.189 -1.210 26.652 1.00 96.69 286 PRO A CA 1
ATOM 1997 C C . PRO A 1 286 ? -12.534 -0.434 27.803 1.00 96.69 286 PRO A C 1
ATOM 1999 O O . PRO A 1 286 ? -11.458 0.157 27.663 1.00 96.69 286 PRO A O 1
ATOM 2002 N N . GLY A 1 287 ? -13.153 -0.503 28.983 1.00 94.75 287 GLY A N 1
ATOM 2003 C CA . GLY A 1 287 ? -12.668 0.156 30.198 1.00 94.75 287 GLY A CA 1
ATOM 2004 C C . GLY A 1 287 ? -13.006 1.647 30.319 1.00 94.75 287 GLY A C 1
ATOM 2005 O O . GLY A 1 287 ? -12.388 2.332 31.147 1.00 94.75 287 GLY A O 1
ATOM 2006 N N . ALA A 1 288 ? -13.946 2.164 29.524 1.00 97.25 288 ALA A N 1
ATOM 2007 C CA . ALA A 1 288 ? -14.509 3.493 29.731 1.00 97.25 288 ALA A CA 1
ATOM 2008 C C . ALA A 1 288 ? -15.208 3.608 31.107 1.00 97.25 288 ALA A C 1
ATOM 2010 O O . ALA A 1 288 ? -15.557 2.608 31.728 1.00 97.25 288 ALA A O 1
ATOM 2011 N N . PRO A 1 289 ? -15.382 4.821 31.661 1.00 96.31 289 PRO A N 1
ATOM 2012 C CA . PRO A 1 289 ? -16.140 4.995 32.894 1.00 96.31 289 PRO A CA 1
ATOM 2013 C C . PRO A 1 289 ? -17.641 4.775 32.693 1.00 96.31 289 PRO A C 1
ATOM 2015 O O . PRO A 1 289 ? -18.261 5.438 31.865 1.00 96.31 289 PRO A O 1
ATOM 2018 N N . GLU A 1 290 ? -18.216 3.951 33.559 1.00 96.56 290 GLU A N 1
ATOM 2019 C CA . GLU A 1 290 ? -19.646 3.653 33.567 1.00 96.56 290 GLU A CA 1
ATOM 2020 C C . GLU A 1 290 ? -20.495 4.786 34.169 1.00 96.56 290 GLU A C 1
ATOM 2022 O O . GLU A 1 290 ? -20.106 5.416 35.167 1.00 96.56 290 GLU A O 1
ATOM 2027 N N . THR A 1 291 ? -21.674 5.033 33.588 1.00 96.56 291 THR A N 1
ATOM 2028 C CA . THR A 1 291 ? -22.714 5.890 34.181 1.00 96.56 291 THR A CA 1
ATOM 2029 C C . THR A 1 291 ? -23.835 5.015 34.726 1.00 96.56 291 THR A C 1
ATOM 2031 O O . THR A 1 291 ? -24.679 4.588 33.949 1.00 96.56 291 THR A O 1
ATOM 2034 N N . PRO A 1 292 ? -23.911 4.807 36.056 1.00 96.50 292 PRO A N 1
ATOM 2035 C CA . PRO A 1 292 ? -24.806 3.792 36.573 1.00 96.50 292 PRO A CA 1
ATOM 2036 C C . PRO A 1 292 ? -26.284 4.057 36.290 1.00 96.50 292 PRO A C 1
ATOM 2038 O O . PRO A 1 292 ? -26.750 5.199 36.403 1.00 96.50 292 PRO A O 1
ATOM 2041 N N . ASP A 1 293 ? -27.018 2.975 36.037 1.00 95.88 293 ASP A N 1
ATOM 2042 C CA . ASP A 1 293 ? -28.468 2.943 35.833 1.00 95.88 293 ASP A CA 1
ATOM 2043 C C . ASP A 1 293 ? -28.967 3.699 34.579 1.00 95.88 293 ASP A C 1
ATOM 2045 O O . ASP A 1 293 ? -30.142 4.102 34.528 1.00 95.88 293 ASP A O 1
ATOM 2049 N N . ASP A 1 294 ? -28.114 3.930 33.574 1.00 96.75 294 ASP A N 1
ATOM 2050 C CA . ASP A 1 294 ? -28.506 4.608 32.330 1.00 96.75 294 ASP A CA 1
ATOM 2051 C C . ASP A 1 294 ? -28.863 3.650 31.175 1.00 96.75 294 ASP A C 1
ATOM 2053 O O . ASP A 1 294 ? -29.485 4.068 30.187 1.00 96.75 294 ASP A O 1
ATOM 2057 N N . GLY A 1 295 ? -28.596 2.354 31.356 1.00 95.69 295 GLY A N 1
ATOM 2058 C CA . GLY A 1 295 ? -28.898 1.276 30.424 1.00 95.69 295 GLY A CA 1
ATOM 2059 C C . GLY A 1 295 ? -27.894 1.121 29.283 1.00 95.69 295 GLY A C 1
ATOM 2060 O O . GLY A 1 295 ? -28.208 0.397 28.330 1.00 95.69 295 GLY A O 1
ATOM 2061 N N . VAL A 1 296 ? -26.748 1.801 29.334 1.00 96.50 296 VAL A N 1
ATOM 2062 C CA . VAL A 1 296 ? -25.669 1.708 28.347 1.00 96.50 296 VAL A CA 1
ATOM 2063 C C . VAL A 1 296 ? -24.456 1.053 29.000 1.00 96.50 296 VAL A C 1
ATOM 2065 O O . VAL A 1 296 ? -24.000 1.504 30.032 1.00 96.50 296 VAL A O 1
ATOM 2068 N N . ASP A 1 297 ? -23.926 0.014 28.364 1.00 96.62 297 ASP A N 1
ATOM 2069 C CA . ASP A 1 297 ? -22.629 -0.588 28.693 1.00 96.62 297 ASP A CA 1
ATOM 2070 C C . ASP A 1 297 ? -21.543 0.273 28.029 1.00 96.62 297 ASP A C 1
ATOM 2072 O O . ASP A 1 297 ? -21.305 0.150 26.825 1.00 96.62 297 ASP A O 1
ATOM 2076 N N . GLN A 1 298 ? -20.995 1.249 28.757 1.00 97.50 298 GLN A N 1
ATOM 2077 C CA . GLN A 1 298 ? -19.965 2.149 28.235 1.00 97.50 298 GLN A CA 1
ATOM 2078 C C . GLN A 1 298 ? -18.589 1.482 28.223 1.00 97.50 298 GLN A C 1
ATOM 2080 O O . GLN A 1 298 ? -17.774 1.793 27.362 1.00 97.50 298 GLN A O 1
ATOM 2085 N N . ASP A 1 299 ? -18.297 0.583 29.154 1.00 96.75 299 ASP A N 1
ATOM 2086 C CA . ASP A 1 299 ? -16.992 -0.060 29.265 1.00 96.75 299 ASP A CA 1
ATOM 2087 C C . ASP A 1 299 ? -16.854 -1.337 28.413 1.00 96.75 299 ASP A C 1
ATOM 2089 O O . ASP A 1 299 ? -15.790 -1.970 28.415 1.00 96.75 299 ASP A O 1
ATOM 2093 N N . CYS A 1 300 ? -17.911 -1.686 27.672 1.00 96.00 300 CYS A N 1
ATOM 2094 C CA . CYS A 1 300 ? -18.041 -2.855 26.810 1.00 96.00 300 CYS A CA 1
ATOM 2095 C C . CYS A 1 300 ? -17.763 -4.187 27.533 1.00 96.00 300 CYS A C 1
ATOM 2097 O O . CYS A 1 300 ? -17.255 -5.141 26.922 1.00 96.00 300 CYS A O 1
ATOM 2099 N N . ASN A 1 301 ? -18.062 -4.280 28.833 1.00 94.69 301 ASN A N 1
ATOM 2100 C CA . ASN A 1 301 ? -17.879 -5.503 29.617 1.00 94.69 301 ASN A CA 1
ATOM 2101 C C . ASN A 1 301 ? -19.042 -6.506 29.459 1.00 94.69 301 ASN A C 1
ATOM 2103 O O . ASN A 1 301 ? -18.908 -7.675 29.850 1.00 94.69 301 ASN A O 1
ATOM 2107 N N . GLY A 1 302 ? -20.145 -6.081 28.837 1.00 94.62 302 GLY A N 1
ATOM 2108 C CA . GLY A 1 302 ? -21.357 -6.858 28.603 1.00 94.62 302 GLY A CA 1
ATOM 2109 C C . GLY A 1 302 ? -22.555 -6.461 29.473 1.00 94.62 302 GLY A C 1
ATOM 2110 O O . GLY A 1 302 ? -23.614 -7.086 29.319 1.00 94.62 302 GLY A O 1
ATOM 2111 N N . ALA A 1 303 ? -22.418 -5.479 30.368 1.00 96.12 303 ALA A N 1
ATOM 2112 C CA . ALA A 1 303 ? -23.478 -5.007 31.249 1.00 96.12 303 ALA A CA 1
ATOM 2113 C C . ALA A 1 303 ? -23.306 -3.528 31.639 1.00 96.12 303 ALA A C 1
ATOM 2115 O O . ALA A 1 303 ? -22.207 -3.077 31.921 1.00 96.12 303 ALA A O 1
ATOM 2116 N N . ASP A 1 304 ? -24.427 -2.807 31.728 1.00 96.88 304 ASP A N 1
ATOM 2117 C CA . ASP A 1 304 ? -24.489 -1.493 32.387 1.00 96.88 304 ASP A CA 1
ATOM 2118 C C . ASP A 1 304 ? -24.295 -1.677 33.895 1.00 96.88 304 ASP A C 1
ATOM 2120 O O . ASP A 1 304 ? -24.945 -2.533 34.513 1.00 96.88 304 ASP A O 1
ATOM 2124 N N . THR A 1 305 ? -23.429 -0.867 34.498 1.00 97.25 305 THR A N 1
ATOM 2125 C CA . THR A 1 305 ? -23.281 -0.840 35.954 1.00 97.25 305 THR A CA 1
ATOM 2126 C C . THR A 1 305 ? -24.575 -0.351 36.601 1.00 97.25 305 THR A C 1
ATOM 2128 O O . THR A 1 305 ? -25.070 0.727 36.295 1.00 97.25 305 THR A O 1
ATOM 2131 N N . ILE A 1 306 ? -25.105 -1.076 37.585 1.00 97.00 306 ILE A N 1
ATOM 2132 C CA . ILE A 1 306 ? -26.340 -0.657 38.270 1.00 97.00 306 ILE A CA 1
ATOM 2133 C C . ILE A 1 306 ? -26.122 -0.371 39.751 1.00 97.00 306 ILE A C 1
ATOM 2135 O O . ILE A 1 306 ? -25.181 -0.856 40.384 1.00 97.00 306 ILE A O 1
ATOM 2139 N N . THR A 1 307 ? -27.020 0.423 40.328 1.00 95.62 307 THR A N 1
ATOM 2140 C CA . THR A 1 307 ? -27.039 0.676 41.767 1.00 95.62 307 THR A CA 1
ATOM 2141 C C . THR A 1 307 ? -27.856 -0.398 42.486 1.00 95.62 307 THR A C 1
ATOM 2143 O O . THR A 1 307 ? -29.071 -0.501 42.309 1.00 95.62 307 THR A O 1
ATOM 2146 N N . CYS A 1 308 ? -27.210 -1.128 43.394 1.00 95.31 308 CYS A N 1
ATOM 2147 C CA . CYS A 1 308 ? -27.840 -2.148 44.230 1.00 95.31 308 CYS A CA 1
ATOM 2148 C C . CYS A 1 308 ? -27.904 -1.730 45.700 1.00 95.31 308 CYS A C 1
ATOM 2150 O O . CYS A 1 308 ? -27.162 -0.852 46.155 1.00 95.31 308 CYS A O 1
ATOM 2152 N N . PHE A 1 309 ? -28.791 -2.365 46.468 1.00 94.88 309 PHE A N 1
ATOM 2153 C CA . PHE A 1 309 ? -28.789 -2.253 47.926 1.00 94.88 309 PHE A CA 1
ATOM 2154 C C . PHE A 1 309 ? -27.846 -3.296 48.512 1.00 94.88 309 PHE A C 1
ATOM 2156 O O . PHE A 1 309 ? -27.837 -4.431 48.051 1.00 94.88 309 PHE A O 1
ATOM 2163 N N . VAL A 1 310 ? -27.073 -2.912 49.527 1.00 93.62 310 VAL A N 1
ATOM 2164 C CA . VAL A 1 310 ? -26.261 -3.869 50.290 1.00 93.62 310 VAL A CA 1
ATOM 2165 C C . VAL A 1 310 ? -27.194 -4.808 51.061 1.00 93.62 310 VAL A C 1
ATOM 2167 O O . VAL A 1 310 ? -28.124 -4.321 51.704 1.00 93.62 310 VAL A O 1
ATOM 2170 N N . ASP A 1 311 ? -26.928 -6.110 50.966 1.00 93.31 311 ASP A N 1
ATOM 2171 C CA . ASP A 1 311 ? -27.581 -7.224 51.666 1.00 93.31 311 ASP A CA 1
ATOM 2172 C C . ASP A 1 311 ? -26.510 -7.956 52.494 1.00 93.31 311 ASP A C 1
ATOM 2174 O O . ASP A 1 311 ? -25.858 -8.905 52.043 1.00 93.31 311 ASP A O 1
ATOM 2178 N N . ALA A 1 312 ? -26.228 -7.427 53.688 1.00 91.94 312 ALA A N 1
ATOM 2179 C CA . ALA A 1 312 ? -25.066 -7.850 54.467 1.00 91.94 312 ALA A CA 1
ATOM 2180 C C . ALA A 1 312 ? -25.218 -9.229 55.138 1.00 91.94 312 ALA A C 1
ATOM 2182 O O . ALA A 1 312 ? -24.208 -9.806 55.568 1.00 91.94 312 ALA A O 1
ATOM 2183 N N . ASP A 1 313 ? -26.430 -9.776 55.216 1.00 92.50 313 ASP A N 1
ATOM 2184 C CA . ASP A 1 313 ? -26.691 -11.111 55.756 1.00 92.50 313 ASP A CA 1
ATOM 2185 C C . ASP A 1 313 ? -27.110 -12.157 54.702 1.00 92.50 313 ASP A C 1
ATOM 2187 O O . ASP A 1 313 ? -27.183 -13.349 55.034 1.00 92.50 313 ASP A O 1
ATOM 2191 N N . MET A 1 314 ? -27.207 -11.734 53.434 1.00 93.62 314 MET A N 1
ATOM 2192 C CA . MET A 1 314 ? -27.432 -12.546 52.236 1.00 93.62 314 MET A CA 1
ATOM 2193 C C . MET A 1 314 ? -28.804 -13.234 52.199 1.00 93.62 314 MET A C 1
ATOM 2195 O O . MET A 1 314 ? -28.909 -14.387 51.752 1.00 93.62 314 MET A O 1
ATOM 2199 N N . ASP A 1 315 ? -29.854 -12.575 52.686 1.00 92.06 315 ASP A N 1
ATOM 2200 C CA . ASP A 1 315 ? -31.217 -13.117 52.673 1.00 92.06 315 ASP A CA 1
ATOM 2201 C C . ASP A 1 315 ? -32.066 -12.692 51.457 1.00 92.06 315 ASP A C 1
ATOM 2203 O O . ASP A 1 315 ? -33.177 -13.206 51.252 1.00 92.06 315 ASP A O 1
ATOM 2207 N N . GLY A 1 316 ? -31.505 -11.844 50.590 1.00 92.06 316 GLY A N 1
ATOM 2208 C CA . GLY A 1 316 ? -32.121 -11.322 49.373 1.00 92.06 316 GLY A CA 1
ATOM 2209 C C . GLY A 1 316 ? -32.816 -9.974 49.548 1.00 92.06 316 GLY A C 1
ATOM 2210 O O . GLY A 1 316 ? -33.404 -9.475 48.579 1.00 92.06 316 GLY A O 1
ATOM 2211 N N . PHE A 1 317 ? -32.773 -9.379 50.739 1.00 92.62 317 PHE A N 1
ATOM 2212 C CA . PHE A 1 317 ? -33.352 -8.074 51.024 1.00 92.62 317 PHE A CA 1
ATOM 2213 C C . PHE A 1 317 ? -32.268 -7.128 51.530 1.00 92.62 317 PHE A C 1
ATOM 2215 O O . PHE A 1 317 ? -31.595 -7.403 52.502 1.00 92.62 317 PHE A O 1
ATOM 2222 N N . GLY A 1 318 ? -32.123 -5.973 50.883 1.00 92.31 318 GLY A N 1
ATOM 2223 C CA . GLY A 1 318 ? -31.140 -4.982 51.304 1.00 92.31 318 GLY A CA 1
ATOM 2224 C C . GLY A 1 318 ? -31.722 -3.952 52.265 1.00 92.31 318 GLY A C 1
ATOM 2225 O O . GLY A 1 318 ? -32.945 -3.749 52.354 1.00 92.31 318 GLY A O 1
ATOM 2226 N N . THR A 1 319 ? -30.843 -3.211 52.931 1.00 85.50 319 THR A N 1
ATOM 2227 C CA . THR A 1 319 ? -31.250 -2.173 53.881 1.00 85.50 319 THR A CA 1
ATOM 2228 C C . THR A 1 319 ? -31.638 -0.844 53.229 1.00 85.50 319 THR A C 1
ATOM 2230 O O . THR A 1 319 ? -30.938 -0.264 52.396 1.00 85.50 319 THR A O 1
ATOM 2233 N N . ALA A 1 320 ? -32.744 -0.262 53.704 1.00 73.38 320 ALA A N 1
ATOM 2234 C CA . ALA A 1 320 ? -33.171 1.097 53.351 1.00 73.38 320 ALA A CA 1
ATOM 2235 C C . ALA A 1 320 ? -32.252 2.205 53.898 1.00 73.38 320 ALA A C 1
ATOM 2237 O O . ALA A 1 320 ? -32.413 3.373 53.536 1.00 73.38 320 ALA A O 1
ATOM 2238 N N . THR A 1 321 ? -31.313 1.887 54.797 1.00 70.31 321 THR A N 1
ATOM 2239 C CA . THR A 1 321 ? -30.522 2.891 55.532 1.00 70.31 321 THR A CA 1
ATOM 2240 C C . THR A 1 321 ? -29.334 3.486 54.760 1.00 70.31 321 THR A C 1
ATOM 2242 O O . THR A 1 321 ? -28.392 4.004 55.356 1.00 70.31 321 THR A O 1
ATOM 2245 N N . GLY A 1 322 ? -29.440 3.550 53.429 1.00 63.91 322 GLY A N 1
ATOM 2246 C CA . GLY A 1 322 ? -28.597 4.389 52.572 1.00 63.91 322 GLY A CA 1
ATOM 2247 C C . GLY A 1 322 ? -27.267 3.771 52.146 1.00 63.91 322 GLY A C 1
ATOM 2248 O O . GLY A 1 322 ? -26.413 4.494 51.636 1.00 63.91 322 GLY A O 1
ATOM 2249 N N . THR A 1 323 ? -27.074 2.470 52.342 1.00 84.38 323 THR A N 1
ATOM 2250 C CA . THR A 1 323 ? -25.916 1.743 51.815 1.00 84.38 323 THR A CA 1
ATOM 2251 C C . THR A 1 323 ? -26.279 1.131 50.472 1.00 84.38 323 THR A C 1
ATOM 2253 O O . THR A 1 323 ? -26.831 0.035 50.397 1.00 84.38 323 THR A O 1
ATOM 2256 N N . THR A 1 324 ? -25.999 1.874 49.408 1.00 92.44 324 THR A N 1
ATOM 2257 C CA . THR A 1 324 ? -25.983 1.332 48.051 1.00 92.44 324 THR A CA 1
ATOM 2258 C C . THR A 1 324 ? -24.557 0.984 47.643 1.00 92.44 324 THR A C 1
ATOM 2260 O O . THR A 1 324 ? -23.595 1.574 48.146 1.00 92.44 324 THR A O 1
ATOM 2263 N N . THR A 1 325 ? -24.431 0.041 46.722 1.00 93.25 325 THR A N 1
ATOM 2264 C CA . THR A 1 325 ? -23.179 -0.327 46.058 1.00 93.25 325 THR A CA 1
ATOM 2265 C C . THR A 1 325 ? -23.379 -0.301 44.543 1.00 93.25 325 THR A C 1
ATOM 2267 O O . THR A 1 325 ? -24.517 -0.260 44.076 1.00 93.25 325 THR A O 1
ATOM 2270 N N . LEU A 1 326 ? -22.279 -0.249 43.795 1.00 95.44 326 LEU A N 1
ATOM 2271 C CA . LEU A 1 326 ? -22.295 -0.348 42.338 1.00 95.44 326 LEU A CA 1
ATOM 2272 C C . LEU A 1 326 ? -21.984 -1.789 41.943 1.00 95.44 326 LEU A C 1
ATOM 2274 O O . LEU A 1 326 ? -20.921 -2.295 42.308 1.00 95.44 326 LEU A O 1
ATOM 2278 N N . ALA A 1 327 ? -22.894 -2.395 41.191 1.00 95.62 327 ALA A N 1
ATOM 2279 C CA . ALA A 1 327 ? -22.769 -3.737 40.648 1.00 95.62 327 ALA A CA 1
ATOM 2280 C C . ALA A 1 327 ? -22.312 -3.639 39.193 1.00 95.62 327 ALA A C 1
ATOM 2282 O O . ALA A 1 327 ? -23.095 -3.293 38.306 1.00 95.62 327 ALA A O 1
ATOM 2283 N N . ALA A 1 328 ? -21.023 -3.886 38.960 1.00 93.19 328 ALA A N 1
ATOM 2284 C CA . ALA A 1 328 ? -20.410 -3.758 37.636 1.00 93.19 328 ALA A CA 1
ATOM 2285 C C . ALA A 1 328 ? -20.875 -4.835 36.639 1.00 93.19 328 ALA A C 1
ATOM 2287 O O . ALA A 1 328 ? -20.668 -4.687 35.445 1.00 93.19 328 ALA A O 1
ATOM 2288 N N . ASP A 1 329 ? -21.478 -5.925 37.116 1.00 94.25 329 ASP A N 1
ATOM 2289 C CA . ASP A 1 329 ? -22.028 -6.992 36.273 1.00 94.25 329 ASP A CA 1
ATOM 2290 C C . ASP A 1 329 ? -23.501 -6.763 35.883 1.00 94.25 329 ASP A C 1
ATOM 2292 O O . ASP A 1 329 ? -24.119 -7.614 35.236 1.00 94.25 329 ASP A O 1
ATOM 2296 N N . GLY A 1 330 ? -24.071 -5.620 36.282 1.00 95.69 330 GLY A N 1
ATOM 2297 C CA . GLY A 1 330 ? -25.451 -5.252 35.994 1.00 95.69 330 GLY A CA 1
ATOM 2298 C C . GLY A 1 330 ? -26.496 -6.096 36.727 1.00 95.69 330 GLY A C 1
ATOM 2299 O O . GLY A 1 330 ? -27.661 -6.113 36.311 1.00 95.69 330 GLY A O 1
ATOM 2300 N N . SER A 1 331 ? -26.129 -6.811 37.798 1.00 95.38 331 SER A N 1
ATOM 2301 C CA . SER A 1 331 ? -27.066 -7.647 38.550 1.00 95.38 331 SER A CA 1
ATOM 2302 C C . SER A 1 331 ? -26.949 -7.504 40.063 1.00 95.38 331 SER A C 1
ATOM 2304 O O . SER A 1 331 ? -25.914 -7.771 40.639 1.00 95.38 331 SER A O 1
ATOM 2306 N N . CYS A 1 332 ? -28.068 -7.184 40.726 1.00 95.62 332 CYS A N 1
ATOM 2307 C CA . CYS A 1 332 ? -28.138 -7.218 42.186 1.00 95.62 332 CYS A CA 1
ATOM 2308 C C . CYS A 1 332 ? -28.492 -8.627 42.661 1.00 95.62 332 CYS A C 1
ATOM 2310 O O . CYS A 1 332 ? -29.674 -9.012 42.610 1.00 95.62 332 CYS A O 1
ATOM 2312 N N . ASP A 1 333 ? -27.506 -9.383 43.137 1.00 94.56 333 ASP A N 1
ATOM 2313 C CA . ASP A 1 333 ? -27.749 -10.716 43.669 1.00 94.56 333 ASP A CA 1
ATOM 2314 C C . ASP A 1 333 ? -27.027 -11.051 44.984 1.00 94.56 333 ASP A C 1
ATOM 2316 O O . ASP A 1 333 ? -26.024 -10.470 45.397 1.00 94.56 333 ASP A O 1
ATOM 2320 N N . THR A 1 334 ? -27.594 -12.039 45.678 1.00 92.38 334 THR A N 1
ATOM 2321 C CA . THR A 1 334 ? -27.146 -12.457 47.012 1.00 92.38 334 THR A CA 1
ATOM 2322 C C . THR A 1 334 ? -25.733 -13.042 47.031 1.00 92.38 334 THR A C 1
ATOM 2324 O O . THR A 1 334 ? -25.124 -13.104 48.099 1.00 92.38 334 THR A O 1
ATOM 2327 N N . ALA A 1 335 ? -25.215 -13.533 45.894 1.00 93.56 335 ALA A N 1
ATOM 2328 C CA . ALA A 1 335 ? -23.861 -14.081 45.837 1.00 93.56 335 ALA A CA 1
ATOM 2329 C C . ALA A 1 335 ? -22.812 -12.979 46.045 1.00 93.56 335 ALA A C 1
ATOM 2331 O O . ALA A 1 335 ? -21.759 -13.261 46.627 1.00 93.56 335 ALA A O 1
ATOM 2332 N N . ASP A 1 336 ? -23.162 -11.744 45.679 1.00 93.62 336 ASP A N 1
ATOM 2333 C CA . ASP A 1 336 ? -22.328 -10.552 45.807 1.00 93.62 336 ASP A CA 1
ATOM 2334 C C . ASP A 1 336 ? -22.713 -9.650 46.996 1.00 93.62 336 ASP A C 1
ATOM 2336 O O . ASP A 1 336 ? -22.119 -8.590 47.186 1.00 93.62 336 ASP A O 1
ATOM 2340 N N . MET A 1 337 ? -23.608 -10.118 47.884 1.00 93.62 337 MET A N 1
ATOM 2341 C CA . MET A 1 337 ? -24.171 -9.350 49.017 1.00 93.62 337 MET A CA 1
ATOM 2342 C C . MET A 1 337 ? -25.013 -8.153 48.559 1.00 93.62 337 MET A C 1
ATOM 2344 O O . MET A 1 337 ? -24.954 -7.065 49.144 1.00 93.62 337 M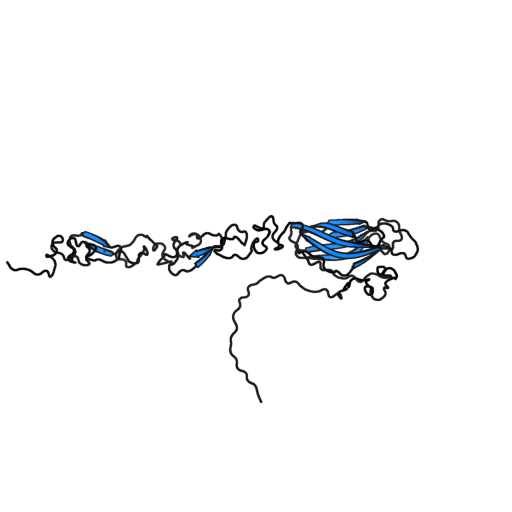ET A O 1
ATOM 2348 N N . GLU A 1 338 ? -25.792 -8.350 47.499 1.00 95.12 338 GLU A N 1
ATOM 2349 C CA . GLU A 1 338 ? -26.582 -7.307 46.865 1.00 95.12 338 GLU A CA 1
ATOM 2350 C C . GLU A 1 338 ? -28.053 -7.708 46.717 1.00 95.12 338 GLU A C 1
ATOM 2352 O O . GLU A 1 338 ? -28.413 -8.870 46.530 1.00 95.12 338 GLU A O 1
ATOM 2357 N N . ALA A 1 339 ? -28.933 -6.711 46.758 1.00 94.69 339 ALA A N 1
ATOM 2358 C CA . ALA A 1 339 ? -30.365 -6.902 46.601 1.00 94.69 339 ALA A CA 1
ATOM 2359 C C . ALA A 1 339 ? -31.004 -5.802 45.750 1.00 94.69 339 ALA A C 1
ATOM 2361 O O . ALA A 1 339 ? -30.608 -4.635 45.761 1.00 94.69 339 ALA A O 1
ATOM 2362 N N . THR A 1 340 ? -32.075 -6.175 45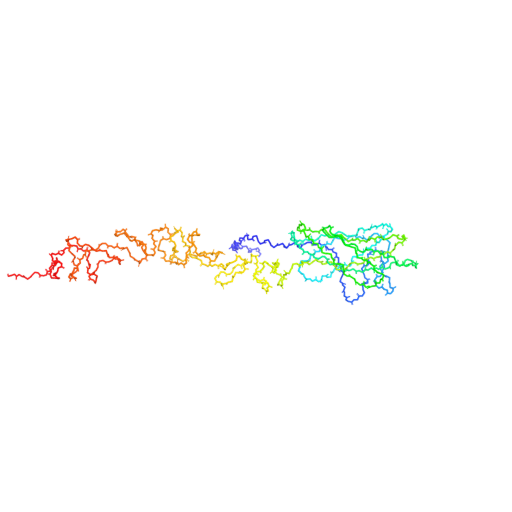.046 1.00 93.44 340 THR A N 1
ATOM 2363 C CA . THR A 1 340 ? -32.875 -5.253 44.217 1.00 93.44 340 THR A CA 1
ATOM 2364 C C . THR A 1 340 ? -33.832 -4.379 45.032 1.00 93.44 340 THR A C 1
ATOM 2366 O O . THR A 1 340 ? -34.358 -3.387 44.524 1.00 93.44 340 THR A O 1
ATOM 2369 N N . THR A 1 341 ? -34.099 -4.731 46.294 1.00 90.50 341 THR A N 1
ATOM 2370 C CA . THR A 1 341 ? -35.081 -4.036 47.137 1.00 90.50 341 THR A CA 1
ATOM 2371 C C . THR A 1 341 ? -34.522 -3.678 48.502 1.00 90.50 341 THR A C 1
ATOM 2373 O O . THR A 1 341 ? -33.928 -4.521 49.163 1.00 90.50 341 THR A O 1
ATOM 2376 N N . ALA A 1 342 ? -34.813 -2.458 48.953 1.00 92.25 342 ALA A N 1
ATOM 2377 C CA . ALA A 1 342 ? -34.365 -1.912 50.231 1.00 92.25 342 ALA A CA 1
ATOM 2378 C C . ALA A 1 342 ? -35.413 -2.097 51.339 1.00 92.25 342 ALA A C 1
ATOM 2380 O O . ALA A 1 342 ? -35.982 -1.124 51.841 1.00 92.25 342 ALA A O 1
ATOM 2381 N N . THR A 1 343 ? -35.794 -3.337 51.633 1.00 90.62 343 THR A N 1
ATOM 2382 C CA . THR A 1 343 ? -36.920 -3.610 52.540 1.00 90.62 343 THR A CA 1
ATOM 2383 C C . THR A 1 343 ? -36.539 -4.349 53.814 1.00 90.62 343 THR A C 1
ATOM 2385 O O . THR A 1 343 ? -37.437 -4.650 54.602 1.00 90.62 343 THR A O 1
ATOM 2388 N N . ASP A 1 344 ? -35.253 -4.605 54.045 1.00 89.88 344 ASP A N 1
ATOM 2389 C CA . ASP A 1 344 ? -34.812 -5.286 55.254 1.00 89.88 344 ASP A CA 1
ATOM 2390 C C . ASP A 1 344 ? -34.960 -4.402 56.508 1.00 89.88 344 ASP A C 1
ATOM 2392 O O . ASP A 1 344 ? -34.629 -3.208 56.527 1.00 89.88 344 ASP A O 1
ATOM 2396 N N . CYS A 1 345 ? -35.529 -5.003 57.552 1.00 88.31 345 CYS A N 1
ATOM 2397 C CA . CYS A 1 345 ? -35.707 -4.406 58.863 1.00 88.31 345 CYS A CA 1
ATOM 2398 C C . CYS A 1 345 ? -34.461 -4.561 59.760 1.00 88.31 345 CYS A C 1
ATOM 2400 O O . CYS A 1 345 ? -34.325 -3.755 60.688 1.00 88.31 345 CYS A O 1
ATOM 2402 N N . ASP A 1 346 ? -33.582 -5.543 59.511 1.00 88.88 346 ASP A N 1
ATOM 2403 C CA . ASP A 1 346 ? -32.297 -5.742 60.201 1.00 88.88 346 ASP A CA 1
ATOM 2404 C C . ASP A 1 346 ? -31.283 -6.516 59.332 1.00 88.88 346 ASP A C 1
ATOM 2406 O O . ASP A 1 346 ? -31.146 -7.725 59.486 1.00 88.88 346 ASP A O 1
ATOM 2410 N N . ASP A 1 347 ? -30.493 -5.764 58.555 1.00 88.56 347 ASP A N 1
ATOM 2411 C CA . ASP A 1 347 ? -29.449 -6.203 57.591 1.00 88.56 347 ASP A CA 1
ATOM 2412 C C . ASP A 1 347 ? -28.282 -7.007 58.184 1.00 88.56 347 ASP A C 1
ATOM 2414 O O . ASP A 1 347 ? -27.274 -7.270 57.533 1.00 88.56 347 ASP A O 1
ATOM 2418 N N . MET A 1 348 ? -28.334 -7.305 59.479 1.00 90.56 348 MET A N 1
ATOM 2419 C CA . MET A 1 348 ? -27.342 -8.132 60.162 1.00 90.56 348 MET A CA 1
ATOM 2420 C C . MET A 1 348 ? -27.917 -9.489 60.589 1.00 90.56 348 MET A C 1
ATOM 2422 O O . MET A 1 348 ? -27.200 -10.279 61.220 1.00 90.56 348 MET A O 1
ATOM 2426 N N . THR A 1 349 ? -29.192 -9.755 60.296 1.00 91.88 349 THR A N 1
ATOM 2427 C CA . THR A 1 349 ? -29.935 -10.923 60.755 1.00 91.88 349 THR A CA 1
ATOM 2428 C C . THR A 1 349 ? -30.877 -11.469 59.669 1.00 91.88 349 THR A C 1
ATOM 2430 O O . THR A 1 349 ? -32.070 -11.164 59.689 1.00 91.88 349 THR A O 1
ATOM 2433 N N . ALA A 1 350 ? -30.396 -12.463 58.905 1.00 91.88 350 ALA A N 1
ATOM 2434 C CA . ALA A 1 350 ? -31.060 -13.108 57.748 1.00 91.88 350 ALA A CA 1
ATOM 2435 C C . ALA A 1 350 ? -32.449 -13.746 57.988 1.00 91.88 350 ALA A C 1
ATOM 2437 O O . ALA A 1 350 ? -33.012 -14.442 57.144 1.00 91.88 350 ALA A O 1
ATOM 2438 N N . ALA A 1 351 ? -32.978 -13.649 59.207 1.00 89.94 351 ALA A N 1
ATOM 2439 C CA . ALA A 1 351 ? -34.320 -14.080 59.579 1.00 89.94 351 ALA A CA 1
ATOM 2440 C C . ALA A 1 351 ? -35.286 -12.897 59.782 1.00 89.94 351 ALA A C 1
ATOM 2442 O O . ALA A 1 351 ? -36.413 -13.125 60.227 1.00 89.94 351 ALA A O 1
ATOM 2443 N N . THR A 1 352 ? -34.864 -11.658 59.507 1.00 90.56 352 THR A N 1
ATOM 2444 C CA . THR A 1 352 ? -35.568 -10.427 59.912 1.00 90.56 352 THR A CA 1
ATOM 2445 C C . THR A 1 352 ? -35.970 -9.560 58.721 1.00 90.56 352 THR A C 1
ATOM 2447 O O . THR A 1 352 ? -35.951 -8.338 58.779 1.00 90.56 352 THR A O 1
ATOM 2450 N N . PHE A 1 353 ? -36.471 -10.200 57.674 1.00 89.19 353 PHE A N 1
ATOM 2451 C CA . PHE A 1 353 ? -36.883 -9.555 56.433 1.00 89.19 353 PHE A CA 1
ATOM 2452 C C . PHE A 1 353 ? -38.411 -9.584 56.225 1.00 89.19 353 PHE A C 1
ATOM 2454 O O . PHE A 1 353 ? -39.148 -10.328 56.892 1.00 89.19 353 PHE A O 1
ATOM 2461 N N . PRO A 1 354 ? -38.951 -8.811 55.265 1.00 89.25 354 PRO A N 1
ATOM 2462 C CA . PRO A 1 354 ? -40.366 -8.867 54.914 1.00 89.25 354 PRO A CA 1
ATOM 2463 C C . PRO A 1 354 ? -40.807 -10.253 54.436 1.00 89.25 354 PRO A C 1
ATOM 2465 O O . PRO A 1 354 ? -40.381 -10.755 53.401 1.00 89.25 354 PRO A O 1
ATOM 2468 N N . GLY A 1 355 ? -41.753 -10.849 55.161 1.00 85.06 355 GLY A N 1
ATOM 2469 C CA . GLY A 1 355 ? -42.251 -12.194 54.861 1.00 85.06 355 GLY A CA 1
ATOM 2470 C C . GLY A 1 355 ? -41.531 -13.310 55.619 1.00 85.06 355 GLY A C 1
ATOM 2471 O O . GLY A 1 355 ? -41.905 -14.474 55.449 1.00 85.06 355 GLY A O 1
ATOM 2472 N N . ALA A 1 356 ? -40.573 -12.977 56.491 1.00 87.25 356 ALA A N 1
ATOM 2473 C CA . ALA A 1 356 ? -40.014 -13.920 57.447 1.00 87.25 356 ALA A CA 1
ATOM 2474 C C . ALA A 1 356 ? -41.100 -14.490 58.379 1.00 87.25 356 ALA A C 1
ATOM 2476 O O . ALA A 1 356 ? -42.101 -13.847 58.706 1.00 87.25 356 ALA A O 1
ATOM 2477 N N . SER A 1 357 ? -40.918 -15.743 58.797 1.00 85.12 357 SER A N 1
ATOM 2478 C CA . SER A 1 357 ? -41.904 -16.443 59.617 1.00 85.12 357 SER A CA 1
ATOM 2479 C C . SER A 1 357 ? -41.810 -15.983 61.074 1.00 85.12 357 SER A C 1
ATOM 2481 O O . SER A 1 357 ? -40.877 -16.350 61.783 1.00 85.12 357 SER A O 1
ATOM 2483 N N . GLU A 1 358 ? -42.808 -15.237 61.547 1.00 81.50 358 GLU A N 1
ATOM 2484 C CA . GLU A 1 358 ? -42.869 -14.804 62.946 1.00 81.50 358 GLU A CA 1
ATOM 2485 C C . GLU A 1 358 ? -43.225 -15.981 63.869 1.00 81.50 358 GLU A C 1
ATOM 2487 O O . GLU A 1 358 ? -44.260 -16.637 63.704 1.00 81.50 358 GLU A O 1
ATOM 2492 N N . THR A 1 359 ? -42.386 -16.256 64.869 1.00 75.31 359 THR A N 1
ATOM 2493 C CA . THR A 1 359 ? -42.752 -17.146 65.978 1.00 75.31 359 THR A CA 1
ATOM 2494 C C . THR A 1 359 ? -43.477 -16.336 67.052 1.00 75.31 359 THR A C 1
ATOM 2496 O O . THR A 1 359 ? -42.863 -15.419 67.601 1.00 75.31 359 THR A O 1
ATOM 2499 N N . PRO A 1 360 ? -44.744 -16.648 67.379 1.00 74.81 360 PRO A N 1
ATOM 2500 C CA . PRO A 1 360 ? -45.457 -15.964 68.454 1.00 74.81 360 PRO A CA 1
ATOM 2501 C C . PRO A 1 360 ? -44.760 -16.187 69.802 1.00 74.81 360 PRO A C 1
ATOM 2503 O O . PRO A 1 360 ? -44.338 -17.312 70.080 1.00 74.81 360 PRO A O 1
ATOM 2506 N N . ASP A 1 361 ? -44.682 -15.132 70.616 1.00 66.50 361 ASP A N 1
ATOM 2507 C CA . ASP A 1 361 ? -44.307 -15.186 72.041 1.00 66.50 361 ASP A CA 1
ATOM 2508 C C . ASP A 1 361 ? -45.408 -15.858 72.888 1.00 66.50 361 ASP A C 1
ATOM 2510 O O . ASP A 1 361 ? -46.600 -15.494 72.714 1.00 66.50 361 ASP A O 1
#

Sequence (361 aa):
MIERRSWVFGLVVAAFIASATPTASLAQSVPALERTAGACTSCAPDGWTISTPSPDVIVGNGPWPGGTWVVSDLAGGPREGSTLLMTLAGGSIREAVTATITGLTPGGSYELSVYYQGATLSSSAGTYVNGDFRVTVAGTTADFPTSSGDAWSEAVVPFTASGTTASVILSIRDLGTGTFGGFVAADDISVRSTVPDADGDGDPDATDCAPGDPTIFTGAPEVADDGVDQDCNGADTITCFVDADMDGFGTVAGTTTLAADGSCDTADMEATTATDCDDMAAATFPGAPETPDDGVDQDCNGADTITCFVDADMDGFGTATGTTTLAADGSCDTADMEATTATDCDDMTAATFPGASETPD

Secondary structure (DSSP, 8-state):
------------------------------------SS--SS-PPTT-EE-TTSTT-EE--S---PPPPEE--SS-----PPPEEEE--SSSEEEEEEEEEESPPTT-EEEEEEEEEEEE--SSS------EEEEEETTEEEEEE--SSS--EEEEEEEE-SSSEEEEEEEEE--S-S---EEEEEEEEEEEE-S--SSSSSS-TTT-SSTT-TT-STTPPP-TTSS--SS-SSS--EEEEE-SSSSS--BTT--EEEETTS---GGGTEES---BS-TT-TT-STTPPP-TTSS--SS-SSS--EEEEE-TT-SS--BSSS-EEEETTS---GGGTEES---BS-TT-TT-STT--PPP-

pLDDT: mean 72.26, std 24.74, range [21.81, 97.75]

Foldseek 3Di:
DDDDDDDDDDDDDDDPPPPPPPPPDDDDDDPQQDDPPDQRQPLAPVAWHQDPPPSPDIDGDDQDDDDEDEADDQDDDWDWFDKDKDWDDDDFKDWRDKYKYAQDDAQFKKKKKWKKAKEADPPDDDDDDWKWWWKAKQNFIDTHIHDYDPDIDMDIDMDGHNDRMMMIIIMIGDPDDDDDTMMMIITTIHMYGPFDQQCPLPAGPVQFPDSNDSQAEQQHDADEPPFDNRNSPPAHKYKWAFQQCLLQEHALVRHIDIDRRHDAHSVVRTHRYHQFPDSNDSQAEQPRDADEPPFDRRNSPPAHWYKWAAQQCLLQEHAPPPDIDIDNRNDAHSVVRTHPHRFFPDSVDSQGGVPRDDDDD

Radius of gyration: 43.49 Å; chains: 1; bounding box: 87×40×134 Å